Protein AF-A0A1V5LXI4-F1 (afdb_monomer)

Radius of gyration: 34.06 Å; Cα contacts (8 Å, |Δi|>4): 258; chains: 1; bounding box: 94×43×100 Å

pLDDT: mean 78.73, std 16.97, range [26.14, 97.06]

Secondary structure (DSSP, 8-state):
-----HHHHHHHHHHHHHHHHHHHHHHHHHHHHHHHHHHHHHHHHHHHHHHHHHHHT-SS-HHHHHHHHHHHHHHHHHHHT----HHHHHHHHHHHHHHHHHHHHHHHHHHHHHHHHHHHHHHHHHTT--EEEE---SS--S-EEEEESSSSEEEEEEE-TTSEEEEEEEESSGGG-B--HHHHHHHHHHHHHHHHHHHHTT---EEEEE--PPTTPBPEE-PPTT-------------------

Foldseek 3Di:
DDPPDVVVVVVVVVVVVVVVVVVVVVVVVVVVVVVVLVVVLVVLLVQLVVLLVVQCPDDPDVVLNVVSVVLVVVLVVVVVVPPSPSVVSVVSSVVSVVSSVVVVLVVLLVVLQVVLQVVLVVLLVVVVWDWFWAQDDDPDRHIWIWTDLDPFKTKTWGAGSVQEIEIFIETQDQVNQFDDPVSQVSHVVSVVSSVVSCVVVVNPRDHDDYDRDDGGHGHHHGHGPPDDDPDDDDDDDDDDDDDDD

Structure (mmCIF, N/CA/C/O backbone):
data_AF-A0A1V5LXI4-F1
#
_entry.id   AF-A0A1V5LXI4-F1
#
loop_
_atom_site.group_PDB
_atom_site.id
_atom_site.type_symbol
_atom_site.label_atom_id
_atom_site.label_alt_id
_atom_site.label_comp_id
_atom_site.label_asym_id
_atom_site.label_entity_id
_atom_site.label_seq_id
_atom_site.pdbx_PDB_ins_code
_atom_site.Cartn_x
_atom_site.Cartn_y
_atom_site.Cartn_z
_atom_site.occupancy
_atom_site.B_iso_or_equiv
_atom_site.auth_seq_id
_atom_site.auth_comp_id
_atom_site.auth_asym_id
_atom_site.auth_atom_id
_atom_site.pdbx_PDB_model_num
ATOM 1 N N . MET A 1 1 ? 69.664 0.043 -61.393 1.00 39.66 1 MET A N 1
ATOM 2 C CA . MET A 1 1 ? 68.688 -1.066 -61.387 1.00 39.66 1 MET A CA 1
ATOM 3 C C . MET A 1 1 ? 68.028 -1.096 -60.019 1.00 39.66 1 MET A C 1
ATOM 5 O O . MET A 1 1 ? 68.684 -1.455 -59.054 1.00 39.66 1 MET A O 1
ATOM 9 N N . LEU A 1 2 ? 66.786 -0.623 -59.910 1.00 47.06 2 LEU A N 1
ATOM 10 C CA . LEU A 1 2 ? 66.008 -0.700 -58.671 1.00 47.06 2 LEU A CA 1
ATOM 11 C C . LEU A 1 2 ? 65.265 -2.036 -58.674 1.00 47.06 2 LEU A C 1
ATOM 13 O O . LEU A 1 2 ? 64.364 -2.235 -59.488 1.00 47.06 2 LEU A O 1
ATOM 17 N N . ALA A 1 3 ? 65.671 -2.952 -57.798 1.00 44.88 3 ALA A N 1
ATOM 18 C CA . ALA A 1 3 ? 64.939 -4.183 -57.542 1.00 44.88 3 ALA A CA 1
ATOM 19 C C . ALA A 1 3 ? 63.571 -3.822 -56.940 1.00 44.88 3 ALA A C 1
ATOM 21 O O . ALA A 1 3 ? 63.461 -3.479 -55.765 1.00 44.88 3 ALA A O 1
ATOM 22 N N . ARG A 1 4 ? 62.515 -3.847 -57.759 1.00 57.31 4 ARG A N 1
ATOM 23 C CA . ARG A 1 4 ? 61.140 -3.890 -57.254 1.00 57.31 4 ARG A CA 1
ATOM 24 C C . ARG A 1 4 ? 60.935 -5.295 -56.699 1.00 57.31 4 ARG A C 1
ATOM 26 O O . ARG A 1 4 ? 60.813 -6.222 -57.487 1.00 57.31 4 ARG A O 1
ATOM 33 N N . ASN A 1 5 ? 60.947 -5.441 -55.375 1.00 53.03 5 ASN A N 1
ATOM 34 C CA . ASN A 1 5 ? 60.653 -6.706 -54.699 1.00 53.03 5 ASN A CA 1
ATOM 35 C C . ASN A 1 5 ? 59.125 -6.910 -54.630 1.00 53.03 5 ASN A C 1
ATOM 37 O O . ASN A 1 5 ? 58.474 -6.252 -53.813 1.00 53.03 5 ASN A O 1
ATOM 41 N N . PRO A 1 6 ? 58.534 -7.790 -55.462 1.00 61.72 6 PRO A N 1
ATOM 42 C CA . PRO A 1 6 ? 57.092 -8.053 -55.458 1.00 61.72 6 PRO A CA 1
ATOM 43 C C . PRO A 1 6 ? 56.611 -8.677 -54.138 1.00 61.72 6 PRO A C 1
ATOM 45 O O . PRO A 1 6 ? 55.473 -8.443 -53.736 1.00 61.72 6 PRO A O 1
ATOM 48 N N . ASP A 1 7 ? 57.491 -9.377 -53.418 1.00 62.16 7 ASP A N 1
ATOM 49 C CA . ASP A 1 7 ? 57.165 -10.030 -52.145 1.00 62.16 7 ASP A CA 1
ATOM 50 C C . ASP A 1 7 ? 56.844 -9.034 -51.024 1.00 62.16 7 ASP A C 1
ATOM 52 O O . ASP A 1 7 ? 55.918 -9.251 -50.245 1.00 62.16 7 ASP A O 1
ATOM 56 N N . VAL A 1 8 ? 57.537 -7.891 -50.978 1.00 62.53 8 VAL A N 1
ATOM 57 C CA . VAL A 1 8 ? 57.292 -6.843 -49.967 1.00 62.53 8 VAL A CA 1
ATOM 58 C C . VAL A 1 8 ? 55.952 -6.140 -50.226 1.00 62.53 8 VAL A C 1
ATOM 60 O O . VAL A 1 8 ? 55.216 -5.818 -49.293 1.00 62.53 8 VAL A O 1
ATOM 63 N N . ALA A 1 9 ? 55.587 -5.955 -51.500 1.00 64.81 9 ALA A N 1
ATOM 64 C CA . ALA A 1 9 ? 54.284 -5.414 -51.883 1.00 64.81 9 ALA A CA 1
ATOM 65 C C . ALA A 1 9 ? 53.139 -6.404 -51.586 1.00 64.81 9 ALA A C 1
ATOM 67 O O . ALA A 1 9 ? 52.085 -5.993 -51.099 1.00 64.81 9 ALA A O 1
ATOM 68 N N . GLY A 1 10 ? 53.352 -7.707 -51.813 1.00 71.12 10 GLY A N 1
ATOM 69 C CA . GLY A 1 10 ? 52.390 -8.764 -51.478 1.00 71.12 10 GLY A CA 1
ATOM 70 C C . GLY A 1 10 ? 52.134 -8.895 -49.972 1.00 71.12 10 GLY A C 1
ATOM 71 O O . GLY A 1 10 ? 50.982 -9.003 -49.549 1.00 71.12 10 GLY A O 1
ATOM 72 N N . GLN A 1 11 ? 53.186 -8.789 -49.154 1.00 75.69 11 GLN A N 1
ATOM 73 C CA . GLN A 1 11 ? 53.079 -8.768 -47.689 1.00 75.69 11 GLN A CA 1
ATOM 74 C C . GLN A 1 11 ? 52.273 -7.559 -47.187 1.00 75.69 11 GLN A C 1
ATOM 76 O O . GLN A 1 11 ? 51.399 -7.714 -46.333 1.00 75.69 11 GLN A O 1
ATOM 81 N N . GLY A 1 12 ? 52.492 -6.372 -47.765 1.00 77.44 12 GLY A N 1
ATOM 82 C CA . GLY A 1 12 ? 51.726 -5.167 -47.428 1.00 77.44 12 GLY A CA 1
ATOM 83 C C . GLY A 1 12 ? 50.225 -5.295 -47.720 1.00 77.44 12 GLY A C 1
ATOM 84 O O . GLY A 1 12 ? 49.396 -4.894 -46.903 1.00 77.44 12 GLY A O 1
ATOM 85 N N . VAL A 1 13 ? 49.855 -5.911 -48.849 1.00 84.25 13 VAL A N 1
ATOM 86 C CA . VAL A 1 13 ? 48.444 -6.158 -49.206 1.00 84.25 13 VAL A CA 1
ATOM 87 C C . VAL A 1 13 ? 47.792 -7.177 -48.266 1.00 84.25 13 VAL A C 1
ATOM 89 O O . VAL A 1 13 ? 46.632 -6.999 -47.894 1.00 84.25 13 VAL A O 1
ATOM 92 N N . SER A 1 14 ? 48.521 -8.216 -47.846 1.00 82.94 14 SER A N 1
ATOM 93 C CA . SER A 1 14 ? 48.015 -9.203 -46.881 1.00 82.94 14 SER A CA 1
ATOM 94 C C . SER A 1 14 ? 47.715 -8.566 -45.521 1.00 82.94 14 SER A C 1
ATOM 96 O O . SER A 1 14 ? 46.620 -8.737 -44.988 1.00 82.94 14 SER A O 1
ATOM 98 N N . LEU A 1 15 ? 48.636 -7.744 -45.005 1.00 86.19 15 LEU A N 1
ATOM 99 C CA . LEU A 1 15 ? 48.457 -7.025 -43.738 1.00 86.19 15 LEU A CA 1
ATOM 100 C C . LEU A 1 15 ? 47.271 -6.050 -43.780 1.00 86.19 15 LEU A C 1
ATOM 102 O O . LEU A 1 15 ? 46.514 -5.948 -42.813 1.00 86.19 15 LEU A O 1
ATOM 106 N N . LEU A 1 16 ? 47.071 -5.352 -44.904 1.00 86.94 16 LEU A N 1
ATOM 107 C CA . LEU A 1 16 ? 45.912 -4.475 -45.094 1.00 86.94 16 LEU A CA 1
ATOM 108 C C . LEU A 1 16 ? 44.597 -5.261 -45.131 1.00 86.94 16 LEU A C 1
ATOM 110 O O . LEU A 1 16 ? 43.627 -4.838 -44.507 1.00 86.94 16 LEU A O 1
ATOM 114 N N . ARG A 1 17 ? 44.559 -6.418 -45.805 1.00 88.50 17 ARG A N 1
ATOM 115 C CA . ARG A 1 17 ? 43.372 -7.291 -45.822 1.00 88.50 17 ARG A CA 1
ATOM 116 C C . ARG A 1 17 ? 43.020 -7.799 -44.426 1.00 88.50 17 ARG A C 1
ATOM 118 O O . ARG A 1 17 ? 41.856 -7.739 -44.043 1.00 88.50 17 ARG A O 1
ATOM 125 N N . GLU A 1 18 ? 44.008 -8.232 -43.648 1.00 89.88 18 GLU A N 1
ATOM 126 C CA . GLU A 1 18 ? 43.798 -8.655 -42.258 1.00 89.88 18 GLU A CA 1
ATOM 127 C C . GLU A 1 18 ? 43.325 -7.513 -41.356 1.00 89.88 18 GLU A C 1
ATOM 129 O O . GLU A 1 18 ? 42.502 -7.726 -40.465 1.00 89.88 18 GLU A O 1
ATOM 134 N N . ARG A 1 19 ? 43.842 -6.295 -41.557 1.00 90.25 19 ARG A N 1
ATOM 135 C CA . ARG A 1 19 ? 43.408 -5.121 -40.793 1.00 90.25 19 ARG A CA 1
ATOM 136 C C . ARG A 1 19 ? 41.971 -4.728 -41.130 1.00 90.25 19 ARG A C 1
ATOM 138 O O . ARG A 1 19 ? 41.192 -4.508 -40.211 1.00 90.25 19 ARG A O 1
ATOM 145 N N . ILE A 1 20 ? 41.610 -4.710 -42.414 1.00 93.19 20 ILE A N 1
ATOM 146 C CA . ILE A 1 20 ? 40.233 -4.454 -42.863 1.00 93.19 20 ILE A CA 1
ATOM 147 C C . ILE A 1 20 ? 39.286 -5.517 -42.299 1.00 93.19 20 ILE A C 1
ATOM 149 O O . ILE A 1 20 ? 38.208 -5.178 -41.821 1.00 93.19 20 ILE A O 1
ATOM 153 N N . HIS A 1 21 ? 39.687 -6.791 -42.310 1.00 91.94 21 HIS A N 1
ATOM 154 C CA . HIS A 1 21 ? 38.869 -7.866 -41.753 1.00 91.94 21 HIS A CA 1
ATOM 155 C C . HIS A 1 21 ? 38.647 -7.698 -40.243 1.00 91.94 21 HIS A C 1
ATOM 157 O O . HIS A 1 21 ? 37.511 -7.789 -39.785 1.00 91.94 21 HIS A O 1
ATOM 163 N N . ARG A 1 22 ? 39.700 -7.361 -39.486 1.00 91.69 22 ARG A N 1
ATOM 164 C CA . ARG A 1 22 ? 39.598 -7.059 -38.049 1.00 91.69 22 ARG A CA 1
ATOM 165 C C . ARG A 1 22 ? 38.727 -5.838 -37.762 1.00 91.69 22 ARG A C 1
ATOM 167 O O . ARG A 1 22 ? 37.898 -5.884 -36.862 1.00 91.69 22 ARG A O 1
ATOM 174 N N . GLU A 1 23 ? 38.878 -4.751 -38.517 1.00 92.75 23 GLU A N 1
ATOM 175 C CA . GLU A 1 23 ? 38.041 -3.555 -38.349 1.00 92.75 23 GLU A CA 1
ATOM 176 C C . GLU A 1 23 ? 36.570 -3.836 -38.698 1.00 92.75 23 GLU A C 1
ATOM 178 O O . GLU A 1 23 ? 35.680 -3.368 -37.991 1.00 92.75 23 GLU A O 1
ATOM 183 N N . ALA A 1 24 ? 36.303 -4.648 -39.726 1.00 91.94 24 ALA A N 1
ATOM 184 C CA . ALA A 1 24 ? 34.952 -5.076 -40.080 1.00 91.94 24 ALA A CA 1
ATOM 185 C C . ALA A 1 24 ? 34.315 -5.959 -38.994 1.00 91.94 24 ALA A C 1
ATOM 187 O O . ALA A 1 24 ? 33.149 -5.752 -38.661 1.00 91.94 24 ALA A O 1
ATOM 188 N N . GLN A 1 25 ? 35.076 -6.891 -38.408 1.00 93.38 25 GLN A N 1
ATOM 189 C CA . GLN A 1 25 ? 34.632 -7.698 -37.263 1.00 93.38 25 GLN A CA 1
ATOM 190 C C . GLN A 1 25 ? 34.312 -6.815 -36.053 1.00 93.38 25 GLN A C 1
ATOM 192 O O . GLN A 1 25 ? 33.196 -6.853 -35.554 1.00 93.38 25 GLN A O 1
ATOM 197 N N . LEU A 1 26 ? 35.220 -5.912 -35.667 1.00 92.50 26 LEU A N 1
ATOM 198 C CA . LEU A 1 26 ? 34.986 -4.978 -34.560 1.00 92.50 26 LEU A CA 1
ATOM 199 C C . LEU A 1 26 ? 33.755 -4.085 -34.785 1.00 92.50 26 LEU A C 1
ATOM 201 O O . LEU A 1 26 ? 33.066 -3.725 -33.832 1.00 92.50 26 LEU A O 1
ATOM 205 N N . GLN A 1 27 ? 33.470 -3.691 -36.029 1.00 91.00 27 GLN A N 1
ATOM 206 C CA . GLN A 1 27 ? 32.250 -2.949 -36.351 1.00 91.00 27 GLN A CA 1
ATOM 207 C C . GLN A 1 27 ? 30.991 -3.816 -36.266 1.00 91.00 27 GLN A C 1
ATOM 209 O O . GLN A 1 27 ? 29.959 -3.312 -35.821 1.00 91.00 27 GLN A O 1
ATOM 214 N N . ALA A 1 28 ? 31.058 -5.081 -36.689 1.00 92.19 28 ALA A N 1
ATOM 215 C CA . ALA A 1 28 ? 29.955 -6.028 -36.562 1.00 92.19 28 ALA A CA 1
ATOM 216 C C . ALA A 1 28 ? 29.628 -6.286 -35.084 1.00 92.19 28 ALA A C 1
ATOM 218 O O . ALA A 1 28 ? 28.483 -6.083 -34.688 1.00 92.19 28 ALA A O 1
ATOM 219 N N . ASP A 1 29 ? 30.642 -6.570 -34.263 1.00 93.75 29 ASP A N 1
ATOM 220 C CA . ASP A 1 29 ? 30.495 -6.798 -32.821 1.00 93.75 29 ASP A CA 1
ATOM 221 C C . ASP A 1 29 ? 29.898 -5.569 -32.120 1.00 93.75 29 ASP A C 1
ATOM 223 O O . ASP A 1 29 ? 28.970 -5.677 -31.323 1.00 93.75 29 ASP A O 1
ATOM 227 N N . ARG A 1 30 ? 30.365 -4.359 -32.467 1.00 89.88 30 ARG A N 1
ATOM 228 C CA . ARG A 1 30 ? 29.803 -3.106 -31.929 1.00 89.88 30 ARG A CA 1
ATOM 229 C C . ARG A 1 30 ? 28.346 -2.887 -32.330 1.00 89.88 30 ARG A C 1
ATOM 231 O O . ARG A 1 30 ? 27.588 -2.325 -31.546 1.00 89.88 30 ARG A O 1
ATOM 238 N N . ARG A 1 31 ? 27.952 -3.262 -33.551 1.00 88.12 31 ARG A N 1
ATOM 239 C CA . ARG A 1 31 ? 26.552 -3.160 -33.999 1.00 88.12 31 ARG A CA 1
ATOM 240 C C . ARG A 1 31 ? 25.671 -4.174 -33.285 1.00 88.12 31 ARG A C 1
ATOM 242 O O . ARG A 1 31 ? 24.572 -3.813 -32.884 1.00 88.12 31 ARG A O 1
ATOM 249 N N . GLU A 1 32 ? 26.155 -5.401 -33.117 1.00 92.44 32 GLU A N 1
ATOM 250 C CA . GLU A 1 32 ? 25.445 -6.438 -32.373 1.00 92.44 32 GLU A CA 1
ATOM 251 C C . GLU A 1 32 ? 25.255 -6.032 -30.908 1.00 92.44 32 GLU A C 1
ATOM 253 O O . GLU A 1 32 ? 24.144 -6.125 -30.393 1.00 92.44 32 GLU A O 1
ATOM 258 N N . GLN A 1 33 ? 26.299 -5.503 -30.261 1.00 88.50 33 GLN A N 1
ATOM 259 C CA . GLN A 1 33 ? 26.201 -5.022 -28.885 1.00 88.50 33 GLN A CA 1
ATOM 260 C C . GLN A 1 33 ? 25.192 -3.875 -28.756 1.00 88.50 33 GLN A C 1
ATOM 262 O O . GLN A 1 33 ? 24.290 -3.955 -27.933 1.00 88.50 33 GLN A O 1
ATOM 267 N N . ARG A 1 34 ? 25.253 -2.866 -29.638 1.00 86.06 34 ARG A N 1
ATOM 268 C CA . ARG A 1 34 ? 24.268 -1.768 -29.647 1.00 86.06 34 ARG A CA 1
ATOM 269 C C . ARG A 1 34 ? 22.836 -2.250 -29.866 1.00 86.06 34 ARG A C 1
ATOM 271 O O . ARG A 1 34 ? 21.914 -1.672 -29.308 1.00 86.06 34 ARG A O 1
ATOM 278 N N . ALA A 1 35 ? 22.637 -3.277 -30.694 1.00 86.81 35 ALA A N 1
ATOM 279 C CA . ALA A 1 35 ? 21.312 -3.849 -30.908 1.00 86.81 35 ALA A CA 1
ATOM 280 C C . ALA A 1 35 ? 20.776 -4.521 -29.633 1.00 86.81 35 ALA A C 1
ATOM 282 O O . ALA A 1 35 ? 19.608 -4.328 -29.304 1.00 86.81 35 ALA A O 1
ATOM 283 N N . LYS A 1 36 ? 21.633 -5.245 -28.897 1.00 88.31 36 LYS A N 1
ATOM 284 C CA . LYS A 1 36 ? 21.286 -5.839 -27.595 1.00 88.31 36 LYS A CA 1
ATOM 285 C C . LYS A 1 36 ? 20.966 -4.767 -26.555 1.00 88.31 36 LYS A C 1
ATOM 287 O O . LYS A 1 36 ? 19.921 -4.847 -25.919 1.00 88.31 36 LYS A O 1
ATOM 292 N N . ASP A 1 37 ? 21.810 -3.743 -26.443 1.00 86.50 37 ASP A N 1
ATOM 293 C CA . ASP A 1 37 ? 21.617 -2.644 -25.489 1.00 86.50 37 ASP A CA 1
ATOM 294 C C . ASP A 1 37 ? 20.313 -1.875 -25.787 1.00 86.50 37 ASP A C 1
ATOM 296 O O . ASP A 1 37 ? 19.552 -1.550 -24.877 1.00 86.50 37 ASP A O 1
ATOM 300 N N . ALA A 1 38 ? 19.995 -1.645 -27.067 1.00 85.62 38 ALA A N 1
ATOM 301 C CA . ALA A 1 38 ? 18.749 -0.998 -27.479 1.00 85.62 38 ALA A CA 1
ATOM 302 C C . ALA A 1 38 ? 17.503 -1.853 -27.186 1.00 85.62 38 ALA A C 1
ATOM 304 O O . ALA A 1 38 ? 16.462 -1.322 -26.792 1.00 85.62 38 ALA A O 1
ATOM 305 N N . GLU A 1 39 ? 17.585 -3.174 -27.377 1.00 88.75 39 GLU A N 1
ATOM 306 C CA . GLU A 1 39 ? 16.497 -4.090 -27.027 1.00 88.75 39 GLU A CA 1
ATOM 307 C C . GLU A 1 39 ? 16.262 -4.125 -25.513 1.00 88.75 39 GLU A C 1
ATOM 309 O O . GLU A 1 39 ? 15.114 -4.013 -25.071 1.00 88.75 39 GLU A O 1
ATOM 314 N N . GLU A 1 40 ? 17.337 -4.201 -24.724 1.00 89.06 40 GLU A N 1
ATOM 315 C CA . GLU A 1 40 ? 17.269 -4.153 -23.265 1.00 89.06 40 GLU A CA 1
ATOM 316 C C . GLU A 1 40 ? 16.659 -2.832 -22.782 1.00 89.06 40 GLU A C 1
ATOM 318 O O . GLU A 1 40 ? 15.704 -2.838 -22.00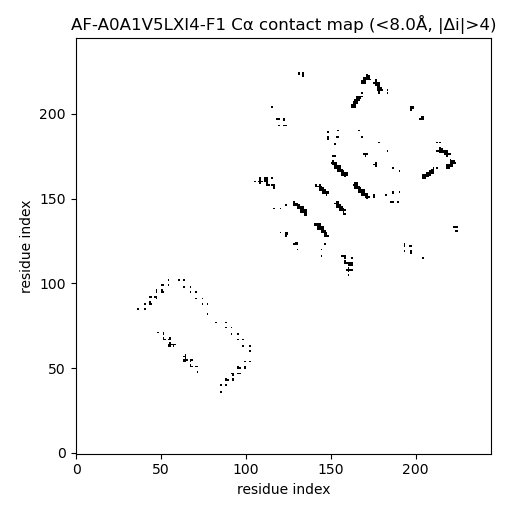1 1.00 89.06 40 GLU A O 1
ATOM 323 N N . MET A 1 41 ? 17.141 -1.702 -23.306 1.00 88.38 41 MET A N 1
ATOM 324 C CA . MET A 1 41 ? 16.611 -0.381 -22.979 1.00 88.38 41 MET A CA 1
ATOM 325 C C . MET A 1 41 ? 15.114 -0.288 -23.288 1.00 88.38 41 MET A C 1
ATOM 327 O O . MET A 1 41 ? 14.345 0.217 -22.473 1.00 88.38 41 MET A O 1
ATOM 331 N N . ARG A 1 42 ? 14.665 -0.822 -24.431 1.00 89.25 42 ARG A N 1
ATOM 332 C CA . ARG A 1 42 ? 13.244 -0.813 -24.802 1.00 89.25 42 ARG A CA 1
ATOM 333 C C . ARG A 1 42 ? 12.378 -1.588 -23.808 1.00 89.25 42 ARG A C 1
ATOM 335 O O . ARG A 1 42 ? 11.297 -1.116 -23.457 1.00 89.25 42 ARG A O 1
ATOM 342 N N . LEU A 1 43 ? 12.823 -2.771 -23.384 1.00 91.44 43 LEU A N 1
ATOM 343 C CA . LEU A 1 43 ? 12.096 -3.596 -22.414 1.00 91.44 43 LEU A CA 1
ATOM 344 C C . LEU A 1 43 ? 12.025 -2.908 -21.048 1.00 91.44 43 LEU A C 1
ATOM 346 O O . LEU A 1 43 ? 10.944 -2.801 -20.469 1.00 91.44 43 LEU A O 1
ATOM 350 N N . LEU A 1 44 ? 13.159 -2.389 -20.582 1.00 92.06 44 LEU A N 1
ATOM 351 C CA . LEU A 1 44 ? 13.284 -1.706 -19.301 1.00 92.06 44 LEU A CA 1
ATOM 352 C C . LEU A 1 44 ? 12.409 -0.449 -19.230 1.00 92.06 44 LEU A C 1
ATOM 354 O O . LEU A 1 44 ? 11.662 -0.260 -18.272 1.00 92.06 44 LEU A O 1
ATOM 358 N N . VAL A 1 45 ? 12.451 0.387 -20.271 1.00 92.62 45 VAL A N 1
ATOM 359 C CA . VAL A 1 45 ? 11.614 1.591 -20.376 1.00 92.62 45 VAL A CA 1
ATOM 360 C C . VAL A 1 45 ? 10.135 1.220 -20.434 1.00 92.62 45 VAL A C 1
ATOM 362 O O . VAL A 1 45 ? 9.327 1.863 -19.770 1.00 92.62 45 VAL A O 1
ATOM 365 N N . GLY A 1 46 ? 9.771 0.180 -21.193 1.00 92.81 46 GLY A N 1
ATOM 366 C CA . GLY A 1 46 ? 8.389 -0.290 -21.289 1.00 92.81 46 GLY A CA 1
ATOM 367 C C . GLY A 1 46 ? 7.808 -0.709 -19.936 1.00 92.81 46 GLY A C 1
ATOM 368 O O . GLY A 1 46 ? 6.719 -0.264 -19.575 1.00 92.81 46 GLY A O 1
ATOM 369 N N . ASP A 1 47 ? 8.549 -1.513 -19.171 1.00 94.62 47 ASP A N 1
ATOM 370 C CA . ASP A 1 47 ? 8.147 -1.948 -17.826 1.00 94.62 47 ASP A CA 1
ATOM 371 C C . ASP A 1 47 ? 8.096 -0.778 -16.828 1.00 94.62 47 ASP A C 1
ATOM 373 O O . ASP A 1 47 ? 7.115 -0.607 -16.100 1.00 94.62 47 ASP A O 1
ATOM 377 N N . THR A 1 48 ? 9.111 0.092 -16.852 1.00 94.94 48 THR A N 1
ATOM 378 C CA . THR A 1 48 ? 9.180 1.289 -15.997 1.00 94.94 48 THR A CA 1
ATOM 379 C C . THR A 1 48 ? 7.993 2.218 -16.251 1.00 94.94 48 THR A C 1
ATOM 381 O O . THR A 1 48 ? 7.314 2.634 -15.312 1.00 94.94 48 THR A O 1
ATOM 384 N N . LEU A 1 49 ? 7.686 2.505 -17.521 1.00 95.31 49 LEU A N 1
ATOM 385 C CA . LEU A 1 49 ? 6.536 3.326 -17.900 1.00 95.31 49 LEU A CA 1
ATOM 386 C C . LEU A 1 49 ? 5.222 2.707 -17.429 1.00 95.31 49 LEU A C 1
ATOM 388 O O . LEU A 1 49 ? 4.388 3.428 -16.888 1.00 95.31 49 LEU A O 1
ATOM 392 N N . ALA A 1 50 ? 5.040 1.395 -17.597 1.00 95.31 50 ALA A N 1
ATOM 393 C CA . ALA A 1 50 ? 3.821 0.714 -17.170 1.00 95.31 50 ALA A CA 1
ATOM 394 C C . ALA A 1 50 ? 3.594 0.847 -15.653 1.00 95.31 50 ALA A C 1
ATOM 396 O O . ALA A 1 50 ? 2.499 1.218 -15.223 1.00 95.31 50 ALA A O 1
ATOM 397 N N . LYS A 1 51 ? 4.637 0.618 -14.842 1.00 95.75 51 LYS A N 1
ATOM 398 C CA . LYS A 1 51 ? 4.582 0.770 -13.376 1.00 95.75 51 LYS A CA 1
ATOM 399 C C . LYS A 1 51 ? 4.250 2.200 -12.963 1.00 95.75 51 LYS A C 1
ATOM 401 O O . LYS A 1 51 ? 3.354 2.417 -12.149 1.00 95.75 51 LYS A O 1
ATOM 406 N N . LEU A 1 52 ? 4.933 3.183 -13.545 1.00 95.56 52 LEU A N 1
ATOM 407 C CA . LEU A 1 52 ? 4.714 4.587 -13.205 1.00 95.56 52 LEU A CA 1
ATOM 408 C C . LEU A 1 52 ? 3.342 5.096 -13.655 1.00 95.56 52 LEU A C 1
ATOM 410 O O . LEU A 1 52 ? 2.702 5.846 -12.924 1.00 95.56 52 LEU A O 1
ATOM 414 N N . GLN A 1 53 ? 2.852 4.665 -14.820 1.00 94.06 53 GLN A N 1
ATOM 415 C CA . GLN A 1 53 ? 1.501 4.995 -15.277 1.00 94.06 53 GLN A CA 1
ATOM 416 C C . GLN A 1 53 ? 0.433 4.411 -14.352 1.00 94.06 53 GLN A C 1
ATOM 418 O O . GLN A 1 53 ? -0.523 5.110 -14.020 1.00 94.06 53 GLN A O 1
ATOM 423 N N . ALA A 1 54 ? 0.607 3.171 -13.884 1.00 92.56 54 ALA A N 1
ATOM 424 C CA . ALA A 1 54 ? -0.297 2.582 -12.901 1.00 92.56 54 ALA A CA 1
ATOM 425 C C . ALA A 1 54 ? -0.357 3.434 -11.619 1.00 92.56 54 ALA A C 1
ATOM 427 O O . ALA A 1 54 ? -1.446 3.776 -11.154 1.00 92.56 54 ALA A O 1
ATOM 428 N N . LEU A 1 55 ? 0.798 3.865 -11.102 1.00 93.19 55 LEU A N 1
ATOM 429 C CA . LEU A 1 55 ? 0.880 4.737 -9.926 1.00 93.19 55 LEU A CA 1
ATOM 430 C C . LEU A 1 55 ? 0.278 6.128 -10.157 1.00 93.19 55 LEU A C 1
ATOM 432 O O . LEU A 1 55 ? -0.406 6.650 -9.279 1.00 93.19 55 LEU A O 1
ATOM 436 N N . ALA A 1 56 ? 0.472 6.714 -11.339 1.00 89.69 56 ALA A N 1
ATOM 437 C CA . ALA A 1 56 ? -0.047 8.040 -11.673 1.00 89.69 56 ALA A CA 1
ATOM 438 C C . ALA A 1 56 ? -1.589 8.099 -11.695 1.00 89.69 56 ALA A C 1
ATOM 440 O O . ALA A 1 56 ? -2.176 9.166 -11.521 1.00 89.69 56 ALA A O 1
ATOM 441 N N . THR A 1 57 ? -2.261 6.957 -11.877 1.00 88.62 57 THR A N 1
ATOM 442 C CA . THR A 1 57 ? -3.732 6.866 -11.830 1.00 88.62 57 THR A CA 1
ATOM 443 C C . THR A 1 57 ? -4.303 6.659 -10.426 1.00 88.62 57 THR A C 1
ATOM 445 O O . THR A 1 57 ? -5.522 6.687 -10.256 1.00 88.62 57 THR A O 1
ATOM 448 N N . GLN A 1 58 ? -3.455 6.468 -9.411 1.00 85.81 58 GLN A N 1
ATOM 449 C CA . GLN A 1 58 ? -3.900 6.166 -8.055 1.00 85.81 58 GLN A CA 1
ATOM 450 C C . GLN A 1 58 ? -4.540 7.390 -7.373 1.00 85.81 58 GLN A C 1
ATOM 452 O O . GLN A 1 58 ? -3.971 8.482 -7.354 1.00 85.81 58 GLN A O 1
ATOM 457 N N . THR A 1 59 ? -5.715 7.198 -6.767 1.00 85.50 59 THR A N 1
ATOM 458 C CA . THR A 1 59 ? -6.457 8.237 -6.026 1.00 85.50 59 THR A CA 1
ATOM 459 C C . THR A 1 59 ? -6.391 8.063 -4.513 1.00 85.50 59 THR A C 1
ATOM 461 O O . THR A 1 59 ? -6.616 9.023 -3.786 1.00 85.50 59 THR A O 1
ATOM 464 N N . VAL A 1 60 ? -6.113 6.847 -4.034 1.00 82.56 60 VAL A N 1
ATOM 465 C CA . VAL A 1 60 ? -6.138 6.509 -2.599 1.00 82.56 60 VAL A CA 1
ATOM 466 C C . VAL A 1 60 ? -4.866 6.970 -1.880 1.00 82.56 60 VAL A C 1
ATOM 468 O O . VAL A 1 60 ? -4.916 7.387 -0.728 1.00 82.56 60 VAL A O 1
ATOM 471 N N . LEU A 1 61 ? -3.728 6.929 -2.576 1.00 85.94 61 LEU A N 1
ATOM 472 C CA . LEU A 1 61 ? -2.404 7.251 -2.045 1.00 85.94 61 LEU A CA 1
ATOM 473 C C . LEU A 1 61 ? -1.750 8.364 -2.892 1.00 85.94 61 LEU A C 1
ATOM 475 O O . LEU A 1 61 ? -0.951 8.064 -3.785 1.00 85.94 61 LEU A O 1
ATOM 479 N N . PRO A 1 62 ? -2.105 9.645 -2.667 1.00 87.12 62 PRO A N 1
ATOM 480 C CA . PRO A 1 62 ? -1.721 10.754 -3.548 1.00 87.12 62 PRO A CA 1
ATOM 481 C C . PRO A 1 62 ? -0.210 11.024 -3.586 1.00 87.12 62 PRO A C 1
ATOM 483 O O . PRO A 1 62 ? 0.302 11.464 -4.616 1.00 87.12 62 PRO A O 1
ATOM 486 N N . ASP A 1 63 ? 0.522 10.706 -2.518 1.00 90.25 63 ASP A N 1
ATOM 487 C CA . ASP A 1 63 ? 1.974 10.913 -2.464 1.00 90.25 63 ASP A CA 1
ATOM 488 C C . ASP A 1 63 ? 2.721 10.026 -3.469 1.00 90.25 63 ASP A C 1
ATOM 490 O O . ASP A 1 63 ? 3.638 10.486 -4.149 1.00 90.25 63 ASP A O 1
ATOM 494 N N . TYR A 1 64 ? 2.290 8.770 -3.623 1.00 91.56 64 TYR A N 1
ATOM 495 C CA . TYR A 1 64 ? 2.862 7.841 -4.603 1.00 91.56 64 TYR A CA 1
ATOM 496 C C . TYR A 1 64 ? 2.574 8.287 -6.034 1.00 91.56 64 TYR A C 1
ATOM 498 O O . TYR A 1 64 ? 3.424 8.140 -6.912 1.00 91.56 64 TYR A O 1
ATOM 506 N N . ARG A 1 65 ? 1.400 8.882 -6.265 1.00 93.31 65 ARG A N 1
ATOM 507 C CA . ARG A 1 65 ? 1.063 9.494 -7.549 1.00 93.31 65 ARG A CA 1
ATOM 508 C C . ARG A 1 65 ? 1.998 10.663 -7.869 1.00 93.31 65 ARG A C 1
ATOM 510 O O . ARG A 1 65 ? 2.549 10.697 -8.964 1.00 93.31 65 ARG A O 1
ATOM 517 N N . ALA A 1 66 ? 2.210 11.586 -6.930 1.00 93.12 66 ALA A N 1
ATOM 518 C CA . ALA A 1 66 ? 3.085 12.742 -7.144 1.00 93.12 66 ALA A CA 1
ATOM 519 C C . ALA A 1 66 ? 4.540 12.323 -7.425 1.00 93.12 66 ALA A C 1
ATOM 521 O O . ALA A 1 66 ? 5.181 12.854 -8.334 1.00 93.12 66 ALA A O 1
ATOM 522 N N . GLN A 1 67 ? 5.044 11.327 -6.689 1.00 94.00 67 GLN A N 1
ATOM 523 C CA . GLN A 1 67 ? 6.375 10.755 -6.915 1.00 94.00 67 GLN A CA 1
ATOM 524 C C . GLN A 1 67 ? 6.477 10.081 -8.292 1.00 94.00 67 GLN A C 1
ATOM 526 O O . GLN A 1 67 ? 7.451 10.296 -9.013 1.00 94.00 67 GLN A O 1
ATOM 531 N N . ALA A 1 68 ? 5.451 9.330 -8.704 1.00 94.88 68 ALA A N 1
ATOM 532 C CA . ALA A 1 68 ? 5.421 8.697 -10.019 1.00 94.88 68 ALA A CA 1
ATOM 533 C C . ALA A 1 68 ? 5.364 9.719 -11.166 1.00 94.88 68 ALA A C 1
ATOM 535 O O . ALA A 1 68 ? 6.062 9.551 -12.164 1.00 94.88 68 ALA A O 1
ATOM 536 N N . GLU A 1 69 ? 4.585 10.796 -11.028 1.00 94.62 69 GLU A N 1
ATOM 537 C CA . GLU A 1 69 ? 4.525 11.889 -12.010 1.00 94.62 69 GLU A CA 1
ATOM 538 C C . GLU A 1 69 ? 5.889 12.594 -12.158 1.00 94.62 69 GLU A C 1
ATOM 540 O O . GLU A 1 69 ? 6.328 12.869 -13.279 1.00 94.62 69 GLU A O 1
ATOM 545 N N . ALA A 1 70 ? 6.602 12.821 -11.050 1.00 95.12 70 ALA A N 1
ATOM 546 C CA . ALA A 1 70 ? 7.953 13.381 -11.074 1.00 95.12 70 ALA A CA 1
ATOM 547 C C . ALA A 1 70 ? 8.959 12.445 -11.769 1.00 95.12 70 ALA A C 1
ATOM 549 O O . ALA A 1 70 ? 9.736 12.889 -12.621 1.00 95.12 70 ALA A O 1
ATOM 550 N N . LEU A 1 71 ? 8.915 11.144 -11.460 1.00 94.94 71 LEU A N 1
ATOM 551 C CA . LEU A 1 71 ? 9.811 10.153 -12.057 1.00 94.94 71 LEU A CA 1
ATOM 552 C C . LEU A 1 71 ? 9.503 9.922 -13.549 1.00 94.94 71 LEU A C 1
ATOM 554 O O . LEU A 1 71 ? 10.427 9.767 -14.345 1.00 94.94 71 LEU A O 1
ATOM 558 N N . LEU A 1 72 ? 8.233 10.011 -13.968 1.00 95.06 72 LEU A N 1
ATOM 559 C CA . LEU A 1 72 ? 7.840 10.018 -15.385 1.00 95.06 72 LEU A CA 1
ATOM 560 C C . LEU A 1 72 ? 8.465 11.189 -16.146 1.00 95.06 72 LEU A C 1
ATOM 562 O O . LEU A 1 72 ? 8.984 11.000 -17.248 1.00 95.06 72 LEU A O 1
ATOM 566 N N . ALA A 1 73 ? 8.439 12.392 -15.567 1.00 93.19 73 ALA A N 1
ATOM 567 C CA . ALA A 1 73 ? 9.057 13.565 -16.178 1.00 93.19 73 ALA A CA 1
ATOM 568 C C . ALA A 1 73 ? 10.586 13.414 -16.282 1.00 93.19 73 ALA A C 1
ATOM 570 O O . ALA A 1 73 ? 11.176 13.756 -17.310 1.00 93.19 73 ALA A O 1
ATOM 571 N N . ALA A 1 74 ? 11.226 12.854 -15.249 1.00 91.62 74 ALA A N 1
ATOM 572 C CA . ALA A 1 74 ? 12.660 12.573 -15.249 1.00 91.62 74 ALA A CA 1
ATOM 573 C C . ALA A 1 74 ? 13.052 11.527 -16.308 1.00 91.62 74 ALA A C 1
ATOM 575 O O . ALA A 1 74 ? 14.028 11.736 -17.033 1.00 91.62 74 ALA A O 1
ATOM 576 N N . LEU A 1 75 ? 12.268 10.451 -16.444 1.00 91.31 75 LEU A N 1
ATOM 577 C CA . LEU A 1 75 ? 12.465 9.414 -17.458 1.00 91.31 75 LEU A CA 1
ATOM 578 C C . LEU A 1 75 ? 12.293 9.977 -18.874 1.00 91.31 75 LEU A C 1
ATOM 580 O O . LEU A 1 75 ? 13.135 9.740 -19.736 1.00 91.31 75 LEU A O 1
ATOM 584 N N . ALA A 1 76 ? 11.248 10.775 -19.115 1.00 90.88 76 ALA A N 1
ATOM 585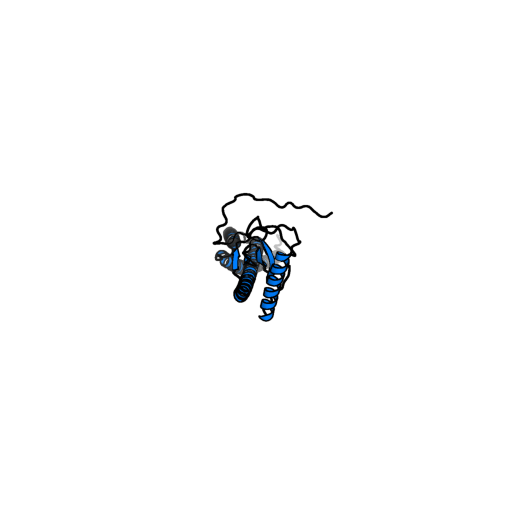 C CA . ALA A 1 76 ? 11.025 11.414 -20.412 1.00 90.88 76 ALA A CA 1
ATOM 586 C C . ALA A 1 76 ? 12.196 12.327 -20.812 1.00 90.88 76 ALA A C 1
ATOM 588 O O . ALA A 1 76 ? 12.625 12.314 -21.965 1.00 90.88 76 ALA A O 1
ATOM 589 N N . ASN A 1 77 ? 12.745 13.081 -19.855 1.00 89.38 77 ASN A N 1
ATOM 590 C CA . ASN A 1 77 ? 13.921 13.915 -20.085 1.00 89.38 77 ASN A CA 1
ATOM 591 C C . ASN A 1 77 ? 15.165 13.071 -20.412 1.00 89.38 77 ASN A C 1
ATOM 593 O O . ASN A 1 77 ? 15.859 13.362 -21.381 1.00 89.38 77 ASN A O 1
ATOM 597 N N . ALA A 1 78 ? 15.413 11.994 -19.657 1.00 86.62 78 ALA A N 1
ATOM 598 C CA . ALA A 1 78 ? 16.541 11.096 -19.909 1.00 86.62 78 ALA A CA 1
ATOM 599 C C . ALA A 1 78 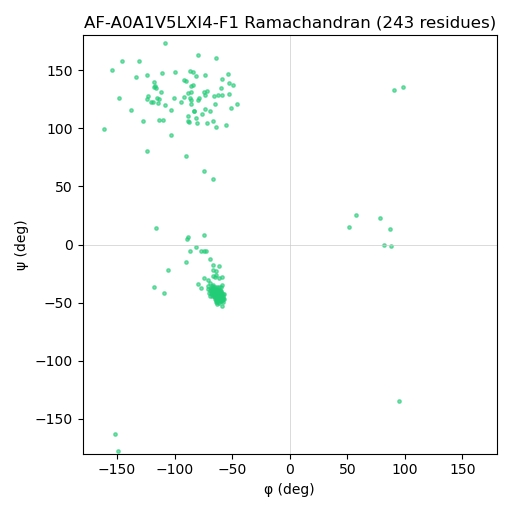? 16.483 10.459 -21.310 1.00 86.62 78 ALA A C 1
ATOM 601 O O . ALA A 1 78 ? 17.500 10.384 -21.996 1.00 86.62 78 ALA A O 1
ATOM 602 N N . LEU A 1 79 ? 15.289 10.074 -21.771 1.00 86.19 79 LEU A N 1
ATOM 603 C CA . LEU A 1 79 ? 15.089 9.522 -23.115 1.00 86.19 79 LEU A CA 1
ATOM 604 C C . LEU A 1 79 ? 15.235 10.577 -24.223 1.00 86.19 79 LEU A C 1
ATOM 606 O O . LEU A 1 79 ? 15.658 10.253 -25.331 1.00 86.19 79 LEU A O 1
ATOM 610 N N . ALA A 1 80 ? 14.898 11.840 -23.945 1.00 85.19 80 ALA A N 1
ATOM 611 C CA . ALA A 1 80 ? 15.003 12.931 -24.912 1.00 85.19 80 ALA A CA 1
ATOM 612 C C . ALA A 1 80 ? 16.451 13.386 -25.156 1.00 85.19 80 ALA A C 1
ATOM 614 O O . ALA A 1 80 ? 16.763 13.864 -26.247 1.00 85.19 80 ALA A O 1
ATOM 615 N N . THR A 1 81 ? 17.340 13.238 -24.168 1.00 80.12 81 THR A N 1
ATOM 616 C CA . THR A 1 81 ? 18.737 13.683 -24.276 1.00 80.12 81 THR A CA 1
ATOM 617 C C . THR A 1 81 ? 19.621 12.790 -25.154 1.00 80.12 81 THR A C 1
ATOM 619 O O . THR A 1 81 ? 20.753 13.176 -25.422 1.00 80.12 81 THR A O 1
ATOM 622 N N . ALA A 1 82 ? 19.113 11.650 -25.649 1.00 59.09 82 ALA A N 1
ATOM 623 C CA . ALA A 1 82 ? 19.792 10.719 -26.571 1.00 59.09 82 ALA A CA 1
ATOM 624 C C . ALA A 1 82 ? 21.201 10.256 -26.135 1.00 59.09 82 ALA A C 1
ATOM 626 O O . ALA A 1 82 ? 21.958 9.706 -26.936 1.00 59.09 82 ALA A O 1
ATOM 627 N N . GLU A 1 83 ? 21.555 10.463 -24.869 1.00 61.41 83 GLU A N 1
ATOM 628 C CA . GLU A 1 83 ? 22.661 9.772 -24.228 1.00 61.41 83 GLU 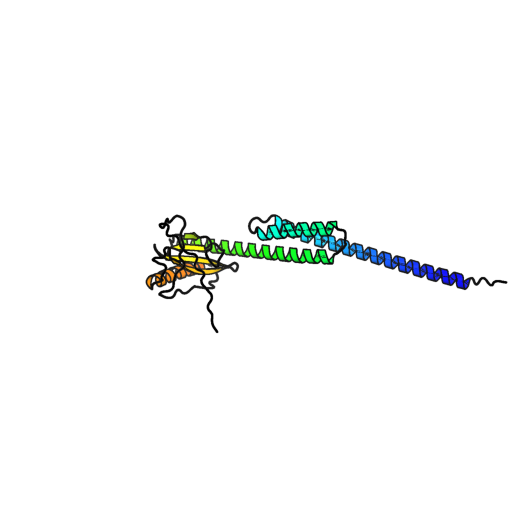A CA 1
ATOM 629 C C . GLU A 1 83 ? 22.152 8.363 -23.920 1.00 61.41 83 GLU A C 1
ATOM 631 O O . GLU A 1 83 ? 21.232 8.205 -23.117 1.00 61.41 83 GLU A O 1
ATOM 636 N N . ASP A 1 84 ? 22.708 7.355 -24.600 1.00 60.03 84 ASP A N 1
ATOM 637 C CA . ASP A 1 84 ? 22.460 5.926 -24.360 1.00 60.03 84 ASP A CA 1
ATOM 638 C C . ASP A 1 84 ? 23.010 5.506 -22.975 1.00 60.03 84 ASP A C 1
ATOM 640 O O . ASP A 1 84 ? 23.862 4.626 -22.855 1.00 60.03 84 ASP A O 1
ATOM 644 N N . ASP A 1 85 ? 22.565 6.167 -21.907 1.00 76.69 85 ASP A N 1
ATOM 645 C CA . ASP A 1 85 ? 22.961 5.883 -20.534 1.00 76.69 85 ASP A CA 1
ATOM 646 C C . ASP A 1 85 ? 21.997 4.860 -19.930 1.00 76.69 85 ASP A C 1
ATOM 648 O O . ASP A 1 85 ? 21.069 5.155 -19.169 1.00 76.69 85 ASP A O 1
ATOM 652 N N . LEU A 1 86 ? 22.212 3.616 -20.345 1.00 82.19 86 LEU A N 1
ATOM 653 C CA . LEU A 1 86 ? 21.461 2.460 -19.881 1.00 82.19 86 LEU A CA 1
ATOM 654 C C . LEU A 1 86 ? 21.574 2.281 -18.354 1.00 82.19 86 LEU A C 1
ATOM 656 O O . LEU A 1 86 ? 20.629 1.799 -17.732 1.00 82.19 86 LEU A O 1
ATOM 660 N N . GLU A 1 87 ? 22.671 2.722 -17.728 1.00 85.44 87 GLU A N 1
ATOM 661 C CA . GLU A 1 87 ? 22.826 2.695 -16.267 1.00 85.44 87 GLU A CA 1
ATOM 662 C C . GLU A 1 87 ? 21.888 3.689 -15.581 1.00 85.44 87 GLU A C 1
ATOM 664 O O . GLU A 1 87 ? 21.202 3.329 -14.621 1.00 85.44 87 GLU A O 1
ATOM 669 N N . ARG A 1 88 ? 21.780 4.914 -16.104 1.00 87.56 88 ARG A N 1
ATOM 670 C CA . ARG A 1 88 ? 20.832 5.907 -15.586 1.00 87.56 88 ARG A CA 1
ATOM 671 C C . ARG A 1 88 ? 19.384 5.434 -15.695 1.00 87.56 88 ARG A C 1
ATOM 673 O O . ARG A 1 88 ? 18.618 5.605 -14.746 1.00 87.56 88 ARG A O 1
ATOM 680 N N . VAL A 1 89 ? 19.005 4.825 -16.820 1.00 88.38 89 VAL A N 1
ATOM 681 C CA . VAL A 1 89 ? 17.650 4.273 -17.001 1.00 88.38 89 VAL A CA 1
ATOM 682 C C . VAL A 1 89 ? 17.403 3.094 -16.055 1.00 88.38 89 VAL A C 1
ATOM 684 O O . VAL A 1 89 ? 16.319 3.008 -15.482 1.00 88.38 89 VAL A O 1
ATOM 687 N N . ARG A 1 90 ? 18.399 2.226 -15.820 1.00 90.75 90 ARG A N 1
ATOM 688 C CA . ARG A 1 90 ? 18.312 1.154 -14.809 1.00 90.75 90 ARG A CA 1
ATOM 689 C C . ARG A 1 90 ? 18.076 1.706 -13.406 1.00 90.75 90 ARG A C 1
ATOM 691 O O . ARG A 1 90 ? 17.167 1.233 -12.736 1.00 90.75 90 ARG A O 1
ATOM 698 N N . GLY A 1 91 ? 18.793 2.756 -13.003 1.00 92.06 91 GLY A N 1
ATOM 699 C CA . GLY A 1 91 ? 18.565 3.403 -11.707 1.00 92.06 91 GLY A CA 1
ATOM 700 C C . GLY A 1 91 ? 17.130 3.922 -11.539 1.00 92.06 91 GLY A C 1
ATOM 701 O O . GLY A 1 91 ? 16.509 3.704 -10.503 1.00 92.06 91 GLY A O 1
ATOM 702 N N . MET A 1 92 ? 16.566 4.540 -12.583 1.00 92.94 92 MET A N 1
ATOM 703 C CA . MET A 1 92 ? 15.164 4.988 -12.575 1.00 92.94 92 MET A CA 1
ATOM 704 C C . MET A 1 92 ? 14.169 3.819 -12.551 1.00 92.94 92 MET A C 1
ATOM 706 O O . MET A 1 92 ? 13.115 3.920 -11.924 1.00 92.94 92 MET A O 1
ATOM 710 N N . ALA A 1 93 ? 14.482 2.716 -13.235 1.00 93.88 93 ALA A N 1
ATOM 711 C CA . ALA A 1 93 ? 13.651 1.517 -13.241 1.00 93.88 93 ALA A CA 1
ATOM 712 C C . ALA A 1 93 ? 13.599 0.845 -11.861 1.00 93.88 93 ALA A C 1
ATOM 714 O O . ALA A 1 93 ? 12.523 0.427 -11.428 1.00 93.88 93 ALA A O 1
ATOM 715 N N . ASP A 1 94 ? 14.731 0.792 -11.154 1.00 95.50 94 ASP A N 1
ATOM 716 C CA . ASP A 1 94 ? 14.811 0.279 -9.784 1.00 95.50 94 ASP A CA 1
ATOM 717 C C . ASP A 1 94 ? 13.991 1.150 -8.821 1.00 95.50 94 ASP A C 1
ATOM 719 O O . ASP A 1 94 ? 13.196 0.629 -8.034 1.00 95.50 94 ASP A O 1
ATOM 723 N N . GLU A 1 95 ? 14.108 2.477 -8.935 1.00 95.44 95 GLU A N 1
ATOM 724 C CA . GLU A 1 95 ? 13.309 3.426 -8.152 1.00 95.44 95 GLU A CA 1
ATOM 725 C C . GLU A 1 95 ? 11.805 3.253 -8.422 1.00 95.44 95 GLU A C 1
ATOM 727 O O . GLU A 1 95 ? 11.005 3.153 -7.488 1.00 95.44 95 GLU A O 1
ATOM 732 N N . ALA A 1 96 ? 11.408 3.128 -9.692 1.00 95.75 96 ALA A N 1
ATOM 733 C CA . ALA A 1 96 ? 10.020 2.891 -10.079 1.00 95.75 96 ALA A CA 1
ATOM 734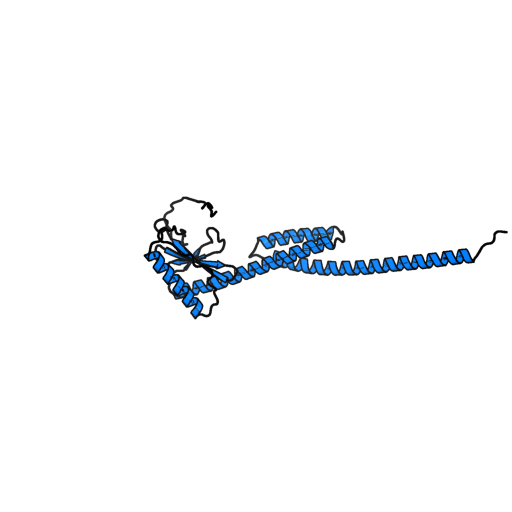 C C . ALA A 1 96 ? 9.487 1.547 -9.560 1.00 95.75 96 ALA A C 1
ATOM 736 O O . ALA A 1 96 ? 8.341 1.470 -9.113 1.00 95.75 96 ALA A O 1
ATOM 737 N N . ALA A 1 97 ? 10.299 0.486 -9.607 1.00 96.25 97 ALA A N 1
ATOM 738 C CA . ALA A 1 97 ? 9.934 -0.826 -9.083 1.00 96.25 97 ALA A CA 1
ATOM 739 C C . ALA A 1 97 ? 9.726 -0.780 -7.565 1.00 96.25 97 ALA A C 1
ATOM 741 O O . ALA A 1 97 ? 8.711 -1.272 -7.071 1.00 96.25 97 ALA A O 1
ATOM 742 N N . GLN A 1 98 ? 10.631 -0.124 -6.838 1.00 97.06 98 GLN A N 1
ATOM 743 C CA . GLN A 1 98 ? 10.511 0.053 -5.395 1.00 97.06 98 GLN A CA 1
ATOM 744 C C . GLN A 1 98 ? 9.276 0.883 -5.026 1.00 97.06 98 GLN A C 1
ATOM 746 O O . GLN A 1 98 ? 8.526 0.508 -4.123 1.00 97.06 98 GLN A O 1
ATOM 751 N N . LEU A 1 99 ? 9.033 1.985 -5.738 1.00 95.75 99 LEU A N 1
ATOM 752 C CA . LEU A 1 99 ? 7.857 2.826 -5.530 1.00 95.75 99 LEU A CA 1
ATOM 753 C C . LEU A 1 99 ? 6.560 2.042 -5.772 1.00 95.75 99 LEU A C 1
ATOM 755 O O . LEU A 1 99 ? 5.618 2.137 -4.982 1.00 95.75 99 LEU A O 1
ATOM 759 N N . TYR A 1 100 ? 6.528 1.231 -6.832 1.00 95.75 100 TYR A N 1
ATOM 760 C CA . TYR A 1 100 ? 5.391 0.378 -7.167 1.00 95.75 100 TYR A CA 1
ATOM 761 C C . TYR A 1 100 ? 5.120 -0.673 -6.089 1.00 95.75 100 TYR A C 1
ATOM 763 O O . TYR A 1 100 ? 3.986 -0.803 -5.625 1.00 95.75 100 TYR A O 1
ATOM 771 N N . ASP A 1 101 ? 6.154 -1.386 -5.641 1.00 95.81 101 ASP A N 1
ATOM 772 C CA . ASP A 1 101 ? 6.020 -2.402 -4.598 1.00 95.81 101 ASP A CA 1
ATOM 773 C C . ASP A 1 101 ? 5.594 -1.808 -3.253 1.00 95.81 101 ASP A C 1
ATOM 775 O O . ASP A 1 101 ? 4.754 -2.391 -2.564 1.00 95.81 101 ASP A O 1
ATOM 779 N N . ASN A 1 102 ? 6.122 -0.638 -2.890 1.00 93.31 102 ASN A N 1
ATOM 780 C CA . ASN A 1 102 ? 5.726 0.067 -1.673 1.00 93.31 102 ASN A CA 1
ATOM 781 C C . ASN A 1 102 ? 4.261 0.517 -1.735 1.00 93.31 102 ASN A C 1
ATOM 783 O O . ASN A 1 102 ? 3.516 0.300 -0.780 1.00 93.31 102 ASN A O 1
ATOM 787 N N . CYS A 1 103 ? 3.821 1.069 -2.870 1.00 93.62 103 CYS A N 1
ATOM 788 C CA . CYS A 1 103 ? 2.421 1.433 -3.083 1.00 93.62 103 CYS A CA 1
ATOM 789 C C . CYS A 1 103 ? 1.505 0.206 -2.988 1.00 93.62 103 CYS A C 1
ATOM 791 O O . CYS A 1 103 ? 0.497 0.237 -2.284 1.00 93.62 103 CYS A O 1
ATOM 793 N N . ARG A 1 104 ? 1.879 -0.907 -3.636 1.00 93.62 104 ARG A N 1
ATOM 794 C CA . ARG A 1 104 ? 1.121 -2.163 -3.575 1.00 93.62 104 ARG A CA 1
ATOM 795 C C . ARG A 1 104 ? 0.974 -2.659 -2.136 1.00 93.62 104 ARG A C 1
ATOM 797 O O . ARG A 1 104 ? -0.138 -2.982 -1.730 1.00 93.62 104 ARG A O 1
ATOM 804 N N . ARG A 1 105 ? 2.063 -2.678 -1.359 1.00 91.38 105 ARG A N 1
ATOM 805 C CA . ARG A 1 105 ? 2.027 -3.069 0.061 1.00 91.38 105 ARG A CA 1
ATOM 806 C C . ARG A 1 105 ? 1.132 -2.148 0.881 1.00 91.38 105 ARG A C 1
ATOM 808 O O . ARG A 1 105 ? 0.293 -2.642 1.620 1.00 91.38 105 ARG A O 1
ATOM 815 N N . ALA A 1 106 ? 1.245 -0.833 0.704 1.00 88.62 106 ALA A N 1
ATOM 816 C CA . ALA A 1 106 ? 0.405 0.126 1.418 1.00 88.62 106 ALA A CA 1
ATOM 817 C C . ALA A 1 106 ? -1.095 -0.063 1.111 1.00 88.62 106 ALA A C 1
ATOM 819 O O . ALA A 1 106 ? -1.926 0.017 2.013 1.00 88.62 106 ALA A O 1
ATOM 820 N N . LEU A 1 107 ? -1.453 -0.362 -0.143 1.00 89.31 107 LEU A N 1
ATOM 821 C CA . LEU A 1 107 ? -2.838 -0.667 -0.525 1.00 89.31 107 LEU A CA 1
ATOM 822 C C . LEU A 1 107 ? -3.330 -1.985 0.081 1.00 89.31 107 LEU A C 1
ATOM 824 O O . LEU A 1 107 ? -4.471 -2.059 0.535 1.00 89.31 107 LEU A O 1
ATOM 828 N N . GLU A 1 108 ? -2.484 -3.015 0.099 1.00 88.62 108 GLU A N 1
ATOM 829 C CA . GLU A 1 108 ? -2.794 -4.297 0.742 1.00 88.62 108 GLU A CA 1
ATOM 830 C C . GLU A 1 108 ? -3.028 -4.113 2.247 1.00 88.62 108 GLU A C 1
ATOM 832 O O . GLU A 1 108 ? -4.034 -4.584 2.773 1.00 88.62 108 GLU A O 1
ATOM 837 N N . GLU A 1 109 ? -2.163 -3.359 2.923 1.00 87.31 109 GLU A N 1
ATOM 838 C CA . GLU A 1 109 ? -2.290 -3.024 4.344 1.00 87.31 109 GLU A CA 1
ATOM 839 C C . GLU A 1 109 ? -3.578 -2.239 4.644 1.00 87.31 109 GLU A C 1
ATOM 841 O O . GLU A 1 109 ? -4.297 -2.570 5.591 1.00 87.31 109 GLU A O 1
ATOM 846 N N . GLN A 1 110 ? -3.925 -1.243 3.819 1.00 84.88 110 GLN A N 1
ATOM 847 C CA . GLN A 1 110 ? -5.183 -0.500 3.953 1.00 84.88 110 GLN A CA 1
ATOM 848 C C . GLN A 1 110 ? -6.409 -1.393 3.741 1.00 84.88 110 GLN A C 1
ATOM 850 O O . GLN A 1 110 ? -7.379 -1.284 4.492 1.00 84.88 110 GLN A O 1
ATOM 855 N N . ALA A 1 111 ? -6.377 -2.292 2.754 1.00 86.06 111 ALA A N 1
ATOM 856 C CA . ALA A 1 111 ? -7.474 -3.218 2.491 1.00 86.06 111 ALA A CA 1
ATOM 857 C C . ALA A 1 111 ? -7.676 -4.205 3.652 1.00 86.06 111 ALA A C 1
ATOM 859 O O . ALA A 1 111 ? -8.810 -4.430 4.080 1.00 86.06 111 ALA A O 1
ATOM 860 N N . VAL A 1 112 ? -6.584 -4.750 4.198 1.00 85.31 112 VAL A N 1
ATOM 861 C CA . VAL A 1 112 ? -6.612 -5.632 5.375 1.00 85.31 112 VAL A CA 1
ATOM 862 C C . VAL A 1 112 ? -7.157 -4.890 6.596 1.00 85.31 112 VAL A C 1
ATOM 864 O O . VAL A 1 112 ? -8.065 -5.391 7.264 1.00 85.31 112 VAL A O 1
ATOM 867 N N . SER A 1 113 ? -6.657 -3.680 6.861 1.00 84.88 113 SER A N 1
ATOM 868 C CA . SER A 1 113 ? -7.105 -2.861 7.990 1.00 84.88 113 SER A CA 1
ATOM 869 C C . SER A 1 113 ? -8.588 -2.484 7.875 1.00 84.88 113 SER A C 1
ATOM 871 O O . SER A 1 113 ? -9.337 -2.617 8.847 1.00 84.88 113 SER A O 1
ATOM 873 N N . ALA A 1 114 ? -9.051 -2.101 6.680 1.00 84.88 114 ALA A N 1
ATOM 874 C CA . ALA A 1 114 ? -10.453 -1.781 6.418 1.00 84.88 114 ALA A CA 1
ATOM 875 C C . ALA A 1 114 ? -11.367 -2.999 6.607 1.00 84.88 114 ALA A C 1
ATOM 877 O O . ALA A 1 114 ? -12.403 -2.890 7.265 1.00 84.88 114 ALA A O 1
ATOM 878 N N . TYR A 1 115 ? -10.966 -4.163 6.086 1.00 86.62 115 TYR A N 1
ATOM 879 C CA . TYR A 1 115 ? -11.717 -5.407 6.240 1.00 86.62 115 TYR A CA 1
ATOM 880 C C . TYR A 1 115 ? -11.899 -5.770 7.717 1.00 86.62 115 TYR A C 1
ATOM 882 O O . TYR A 1 115 ? -13.023 -5.946 8.179 1.00 86.62 115 TYR A O 1
ATOM 890 N N . ILE A 1 116 ? -10.810 -5.822 8.486 1.00 86.00 116 ILE A N 1
ATOM 891 C CA . ILE A 1 116 ? -10.859 -6.171 9.913 1.00 86.00 116 ILE A CA 1
ATOM 892 C C . ILE A 1 116 ? -11.642 -5.130 10.714 1.00 86.00 116 ILE A C 1
ATOM 894 O O . ILE A 1 116 ? -12.414 -5.496 11.597 1.00 86.00 116 ILE A O 1
ATOM 898 N N . SER A 1 117 ? -11.492 -3.843 10.403 1.00 88.25 117 SER A N 1
ATOM 899 C CA . SER A 1 117 ? -12.265 -2.795 11.071 1.00 88.25 117 SER A CA 1
ATOM 900 C C . SER A 1 117 ? -13.767 -2.989 10.830 1.00 88.25 117 SER A C 1
ATOM 902 O O . SER A 1 117 ? -14.551 -2.942 11.775 1.00 88.25 117 SER A O 1
ATOM 904 N N . GLU A 1 118 ? -14.184 -3.313 9.605 1.00 88.94 118 GLU A N 1
ATOM 905 C CA . GLU A 1 118 ? -15.583 -3.637 9.305 1.00 88.94 118 GLU A CA 1
ATOM 906 C C . GLU A 1 118 ? -16.079 -4.848 10.109 1.00 88.94 118 GLU A C 1
ATOM 908 O O . GLU A 1 118 ? -17.142 -4.807 10.724 1.00 88.94 118 GLU A O 1
ATOM 913 N N . GLN A 1 119 ? -15.265 -5.897 10.195 1.00 88.06 119 GLN A N 1
ATOM 914 C CA . GLN A 1 119 ? -15.568 -7.071 11.010 1.00 88.06 119 GLN A CA 1
ATOM 915 C C . GLN A 1 119 ? -15.751 -6.714 12.502 1.00 88.06 119 GLN A C 1
ATOM 917 O O . GLN A 1 119 ? -16.743 -7.086 13.137 1.00 88.06 119 GLN A O 1
ATOM 922 N N . VAL A 1 120 ? -14.834 -5.933 13.077 1.00 89.12 120 VAL A N 1
ATOM 923 C CA . VAL A 1 120 ? -14.939 -5.459 14.467 1.00 89.12 120 VAL A CA 1
ATOM 924 C C . VAL A 1 120 ? -16.213 -4.632 14.664 1.00 89.12 120 VAL A C 1
ATOM 926 O O . VAL A 1 120 ? -16.924 -4.831 15.652 1.00 89.12 120 VAL A O 1
ATOM 929 N N . ARG A 1 121 ? -16.551 -3.758 13.709 1.00 90.88 121 ARG A N 1
ATOM 930 C CA . ARG A 1 121 ? -17.792 -2.972 13.723 1.00 90.88 121 ARG A CA 1
ATOM 931 C C . ARG A 1 121 ? -19.027 -3.868 13.772 1.00 90.88 121 ARG A C 1
ATOM 933 O O . ARG A 1 121 ? -19.889 -3.652 14.620 1.00 90.88 121 ARG A O 1
ATOM 940 N N . GLU A 1 122 ? -19.114 -4.880 12.913 1.00 90.25 122 GLU A N 1
ATOM 941 C CA . GLU A 1 122 ? -20.242 -5.818 12.898 1.00 90.25 122 GLU A CA 1
ATOM 942 C C . GLU A 1 122 ? -20.392 -6.576 14.221 1.00 90.25 122 GLU A C 1
ATOM 944 O O . GLU A 1 122 ? -21.509 -6.759 14.714 1.00 90.25 122 GLU A O 1
ATOM 949 N N . VAL A 1 123 ? -19.278 -7.008 14.822 1.00 89.69 123 VAL A N 1
ATOM 950 C CA . VAL A 1 123 ? -19.296 -7.667 16.135 1.00 89.69 123 VAL A CA 1
ATOM 951 C C . VAL A 1 123 ? -19.819 -6.718 17.206 1.00 89.69 123 VAL A C 1
ATOM 953 O O . VAL A 1 123 ? -20.748 -7.077 17.929 1.00 89.69 123 VAL A O 1
ATOM 956 N N . LEU A 1 124 ? -19.289 -5.498 17.276 1.00 90.44 124 LEU A N 1
ATOM 957 C CA . LEU A 1 124 ? -19.723 -4.490 18.243 1.00 90.44 124 LEU A CA 1
ATOM 958 C C . LEU A 1 124 ? -21.217 -4.169 18.110 1.00 90.44 124 LEU A C 1
ATOM 960 O O . LEU A 1 124 ? -21.931 -4.158 19.114 1.00 90.44 124 LEU A O 1
ATOM 964 N N . LEU A 1 125 ? -21.707 -3.992 16.880 1.00 90.31 125 LEU A N 1
ATOM 965 C CA . LEU A 1 125 ? -23.129 -3.777 16.609 1.00 90.31 125 LEU A CA 1
ATOM 966 C C . LEU A 1 125 ? -23.975 -4.986 17.035 1.00 90.31 125 LEU A C 1
ATOM 968 O O . LEU A 1 125 ? -25.025 -4.812 17.650 1.00 90.31 125 LEU A O 1
ATOM 972 N N . SER A 1 126 ? -23.512 -6.213 16.772 1.00 88.12 126 SER A N 1
ATOM 973 C CA . SER A 1 126 ? -24.228 -7.435 17.172 1.00 88.12 126 SER A CA 1
ATOM 974 C C . SER A 1 126 ? -24.291 -7.644 18.688 1.00 88.12 126 SER A C 1
ATOM 976 O O . SER A 1 126 ? -25.238 -8.244 19.190 1.00 88.12 126 SER A O 1
ATOM 978 N N . LEU A 1 127 ? -23.312 -7.108 19.421 1.00 87.81 127 LEU A N 1
ATOM 979 C CA . LEU A 1 127 ? -23.291 -7.080 20.883 1.00 87.81 127 LEU A CA 1
ATOM 980 C C . LEU A 1 127 ? -24.139 -5.932 21.468 1.00 87.81 127 LEU A C 1
ATOM 982 O O . LEU A 1 127 ? -24.269 -5.835 22.687 1.00 87.81 127 LEU A O 1
ATOM 986 N N . GLY A 1 128 ? -24.735 -5.086 20.619 1.00 87.94 128 GLY A N 1
ATOM 987 C CA . GLY A 1 128 ? -25.619 -3.987 21.014 1.00 87.94 128 GLY A CA 1
ATOM 988 C C . GLY A 1 128 ? -24.904 -2.674 21.339 1.00 87.94 128 GLY A C 1
ATOM 989 O O . GLY A 1 128 ? -25.526 -1.776 21.908 1.00 87.94 128 GLY A O 1
ATOM 990 N N . TYR A 1 129 ? -23.620 -2.539 20.996 1.00 88.38 129 TYR A N 1
ATOM 991 C CA . TYR A 1 129 ? -22.872 -1.305 21.226 1.00 88.38 129 TYR A CA 1
ATOM 992 C C . TYR A 1 129 ? -23.131 -0.268 20.133 1.00 88.38 129 TYR A C 1
ATOM 994 O O . TYR A 1 129 ? -23.264 -0.590 18.952 1.00 88.38 129 TYR A O 1
ATOM 1002 N N . GLN A 1 130 ? -23.140 1.004 20.531 1.00 86.25 130 GLN A N 1
ATOM 1003 C CA . GLN A 1 130 ? -23.058 2.116 19.590 1.00 86.25 130 GLN A CA 1
ATOM 1004 C C . GLN A 1 130 ? -21.603 2.299 19.162 1.00 86.25 130 GLN A C 1
ATOM 1006 O O . GLN A 1 130 ? -20.720 2.429 20.014 1.00 86.25 130 GLN A O 1
ATOM 1011 N N . VAL A 1 131 ? -21.373 2.299 17.848 1.00 88.88 131 VAL A N 1
ATOM 1012 C CA . VAL A 1 131 ? -20.043 2.415 17.246 1.00 88.88 131 VAL A CA 1
ATOM 1013 C C . VAL A 1 131 ? -19.957 3.711 16.459 1.00 88.88 131 VAL A C 1
ATOM 1015 O O . VAL A 1 131 ? -20.763 3.947 15.559 1.00 88.88 131 VAL A O 1
ATOM 1018 N N . SER A 1 132 ? -18.946 4.514 16.765 1.00 88.75 132 SER A N 1
ATOM 1019 C CA . SER A 1 132 ? -18.623 5.737 16.035 1.00 88.75 132 SER A CA 1
ATOM 1020 C C . SER A 1 132 ? -17.245 5.608 15.409 1.00 88.75 132 SER A C 1
ATOM 1022 O O . SER A 1 132 ? -16.309 5.142 16.053 1.00 88.75 132 SER A O 1
ATOM 1024 N N . MET A 1 133 ? -17.106 6.039 14.158 1.00 85.12 133 MET A N 1
ATOM 1025 C CA . MET A 1 133 ? -15.795 6.174 13.532 1.00 85.12 133 MET A CA 1
ATOM 1026 C C . MET A 1 133 ? -15.220 7.539 13.898 1.00 85.12 133 MET A C 1
ATOM 1028 O O . MET A 1 133 ? -15.869 8.563 13.675 1.00 85.12 133 MET A O 1
ATOM 1032 N N . VAL A 1 134 ? -14.024 7.548 14.475 1.00 82.75 134 VAL A N 1
ATOM 1033 C CA . VAL A 1 134 ? -13.316 8.766 14.866 1.00 82.75 134 VAL A CA 1
ATOM 1034 C C . VAL A 1 134 ? -12.037 8.856 14.031 1.00 82.75 134 VAL A C 1
ATOM 1036 O O . VAL A 1 134 ? -11.356 7.839 13.870 1.00 82.75 134 VAL A O 1
ATOM 1039 N N . PRO A 1 135 ? -11.700 10.030 13.464 1.00 74.31 135 PRO A N 1
ATOM 1040 C CA . PRO A 1 135 ? -10.407 10.228 12.818 1.00 74.31 135 PRO A CA 1
ATOM 1041 C C . PRO A 1 135 ? -9.272 9.857 13.776 1.00 74.31 135 PRO A C 1
ATOM 1043 O O . PRO A 1 135 ? -9.399 10.070 14.983 1.00 74.31 135 PRO A O 1
ATOM 1046 N N . GLY A 1 136 ? -8.168 9.325 13.252 1.00 66.31 136 GLY A N 1
ATOM 1047 C CA . GLY A 1 136 ? -6.976 9.081 14.059 1.00 66.31 136 GLY A CA 1
ATOM 1048 C C . GLY A 1 136 ? -6.554 10.355 14.800 1.00 66.31 136 GLY A C 1
ATOM 1049 O O . GLY A 1 136 ? -6.494 11.432 14.205 1.00 66.31 136 GLY A O 1
ATOM 1050 N N . GLN A 1 137 ? -6.333 10.259 16.112 1.00 57.75 137 GLN A N 1
ATOM 1051 C CA . GLN A 1 137 ? -5.820 11.354 16.935 1.00 57.75 137 GLN A CA 1
ATOM 1052 C C . GLN A 1 137 ? -4.545 10.886 17.643 1.00 57.75 137 GLN A C 1
ATOM 1054 O O . GLN A 1 137 ? -4.558 9.852 18.310 1.00 57.75 137 GLN A O 1
ATOM 1059 N N . GLY A 1 138 ? -3.457 11.655 17.528 1.00 57.59 138 GLY A N 1
ATOM 1060 C CA . GLY A 1 138 ? -2.162 11.336 18.144 1.00 57.59 138 GLY A CA 1
ATOM 1061 C C . GLY A 1 138 ? -1.207 10.602 17.195 1.00 57.59 138 GLY A C 1
ATOM 1062 O O . GLY A 1 138 ? -1.042 11.018 16.057 1.00 57.59 138 GLY A O 1
ATOM 1063 N N . GLU A 1 139 ? -0.556 9.534 17.669 1.00 47.59 139 GLU A N 1
ATOM 1064 C CA . GLU A 1 139 ? 0.471 8.769 16.923 1.00 47.59 139 GLU A CA 1
ATOM 1065 C C . GLU A 1 139 ? -0.092 7.811 15.856 1.00 47.59 139 GLU A C 1
ATOM 1067 O O . GLU A 1 139 ? 0.669 7.186 15.119 1.00 47.59 139 GLU A O 1
ATOM 1072 N N . SER A 1 140 ? -1.416 7.662 15.774 1.00 54.06 140 SER A N 1
ATOM 1073 C CA . SER A 1 140 ? -2.077 6.801 14.793 1.00 54.06 140 SER A CA 1
ATOM 1074 C C . SER A 1 140 ? -2.880 7.655 13.818 1.00 54.06 140 SER A C 1
ATOM 1076 O O . SER A 1 140 ? -3.944 8.155 14.175 1.00 54.06 140 SER A O 1
ATOM 1078 N N . ASP A 1 141 ? -2.394 7.778 12.581 1.00 62.25 141 ASP A N 1
ATOM 1079 C CA . ASP A 1 141 ? -3.110 8.439 11.473 1.00 62.25 141 ASP A CA 1
ATOM 1080 C C . ASP A 1 141 ? -4.297 7.606 10.949 1.00 62.25 141 ASP A C 1
ATOM 1082 O O . ASP A 1 141 ? -5.063 8.054 10.094 1.00 62.25 141 ASP A O 1
ATOM 1086 N N . SER A 1 142 ? -4.477 6.378 11.448 1.00 67.38 142 SER A N 1
ATOM 1087 C CA . SER A 1 142 ? -5.557 5.495 11.004 1.00 67.38 142 SER A CA 1
ATOM 1088 C C . SER A 1 142 ? -6.857 5.761 11.773 1.00 67.38 142 SER A C 1
ATOM 1090 O O . SER A 1 142 ? -6.823 5.882 13.003 1.00 67.38 142 SER A O 1
ATOM 1092 N N . PRO A 1 143 ? -8.014 5.813 11.082 1.00 75.31 143 PRO A N 1
ATOM 1093 C CA . PRO A 1 143 ? -9.310 5.989 11.726 1.00 75.31 143 PRO A CA 1
ATOM 1094 C C . PRO A 1 143 ? -9.575 4.858 12.719 1.00 75.31 143 PRO A C 1
ATOM 1096 O O . PRO A 1 143 ? -9.230 3.700 12.479 1.00 75.31 143 PRO A O 1
ATOM 1099 N N . ALA A 1 144 ? -10.200 5.206 13.836 1.00 84.81 144 ALA A N 1
ATOM 1100 C CA . ALA A 1 144 ? -10.500 4.284 14.915 1.00 84.81 144 ALA A CA 1
ATOM 1101 C C . ALA A 1 144 ? -12.002 4.041 15.022 1.00 84.81 144 ALA A C 1
ATOM 1103 O O . ALA A 1 144 ? -12.816 4.940 14.785 1.00 84.81 144 ALA A O 1
ATOM 1104 N N . LEU A 1 145 ? -12.376 2.832 15.427 1.00 88.88 145 LEU A N 1
ATOM 1105 C CA . LEU A 1 145 ? -13.746 2.532 15.823 1.00 88.88 145 LEU A CA 1
ATOM 1106 C C . LEU A 1 145 ? -13.860 2.693 17.328 1.00 88.88 145 LEU A C 1
ATOM 1108 O O . LEU A 1 145 ? -13.151 2.030 18.073 1.00 88.88 145 LEU A O 1
ATOM 1112 N N . VAL A 1 146 ? -14.767 3.547 17.783 1.00 88.94 146 VAL A N 1
ATOM 1113 C CA . VAL A 1 146 ? -15.005 3.772 19.206 1.00 88.94 146 VAL A CA 1
ATOM 1114 C C . VAL A 1 146 ? -16.344 3.166 19.588 1.00 88.94 146 VAL A C 1
ATOM 1116 O O . VAL A 1 146 ? -17.383 3.558 19.057 1.00 88.94 146 VAL A O 1
ATOM 1119 N N . ALA A 1 147 ? -16.313 2.213 20.518 1.00 89.94 147 ALA A N 1
ATOM 1120 C CA . ALA A 1 147 ? -17.498 1.630 21.131 1.00 89.94 147 ALA A CA 1
ATOM 1121 C C . ALA A 1 147 ? -17.737 2.249 22.510 1.00 89.94 147 ALA A C 1
ATOM 1123 O O . ALA A 1 147 ? -16.852 2.220 23.367 1.00 89.94 147 ALA A O 1
ATOM 1124 N N . ALA A 1 148 ? -18.936 2.779 22.748 1.00 86.31 148 ALA A N 1
ATOM 1125 C CA . ALA A 1 148 ? -19.301 3.297 24.064 1.00 86.31 148 ALA A CA 1
ATOM 1126 C C . ALA A 1 148 ? -19.544 2.145 25.050 1.00 86.31 148 ALA A C 1
ATOM 1128 O O . ALA A 1 148 ? -20.464 1.351 24.858 1.00 86.31 148 ALA A O 1
ATOM 1129 N N . ALA A 1 149 ? -18.730 2.057 26.106 1.00 84.19 149 ALA A N 1
ATOM 1130 C CA . ALA A 1 149 ? -18.956 1.110 27.198 1.00 84.19 149 ALA A CA 1
ATOM 1131 C C . ALA A 1 149 ? -20.067 1.624 28.126 1.00 84.19 149 ALA A C 1
ATOM 1133 O O . ALA A 1 149 ? -20.894 0.846 28.601 1.00 84.19 149 ALA A O 1
ATOM 1134 N N . ASP A 1 150 ? -20.104 2.942 28.342 1.00 81.50 150 ASP A N 1
ATOM 1135 C CA . ASP A 1 150 ? -21.196 3.657 28.993 1.00 81.50 150 ASP A CA 1
ATOM 1136 C C . ASP A 1 150 ? -21.292 5.115 28.493 1.00 81.50 150 ASP A C 1
ATOM 1138 O O . ASP A 1 150 ? -20.778 5.468 27.433 1.00 81.50 150 ASP A O 1
ATOM 1142 N N . GLY A 1 151 ? -21.998 5.981 29.227 1.00 80.25 151 GLY A N 1
ATOM 1143 C CA . GLY A 1 151 ? -22.152 7.388 28.857 1.00 80.25 151 GLY A CA 1
ATOM 1144 C C . GLY A 1 151 ? -20.876 8.231 28.973 1.00 80.25 151 GLY A C 1
ATOM 1145 O O . GLY A 1 151 ? -20.886 9.350 28.460 1.00 80.25 151 GLY A O 1
ATOM 1146 N N . ARG A 1 152 ? -19.818 7.729 29.621 1.00 82.62 152 ARG A N 1
ATOM 1147 C CA . ARG A 1 152 ? -18.615 8.470 30.037 1.00 82.62 152 ARG A CA 1
ATOM 1148 C C . ARG A 1 152 ? -17.338 7.953 29.384 1.00 82.62 152 ARG A C 1
ATOM 1150 O O . ARG A 1 152 ? -16.468 8.759 29.060 1.00 82.62 152 ARG A O 1
ATOM 1157 N N . VAL A 1 153 ? -17.239 6.639 29.198 1.00 85.00 153 VAL A N 1
ATOM 1158 C CA . VAL A 1 153 ? -16.046 5.959 28.689 1.00 85.00 153 VAL A CA 1
ATOM 1159 C C . VAL A 1 153 ? -16.370 4.990 27.552 1.00 85.00 153 VAL A C 1
ATOM 1161 O O . VAL A 1 153 ? -17.487 4.480 27.409 1.00 85.00 153 VAL A O 1
ATOM 1164 N N . GLY A 1 154 ? -15.359 4.696 26.745 1.00 87.00 154 GLY A N 1
ATOM 1165 C CA . GLY A 1 154 ? -15.441 3.755 25.643 1.00 87.00 154 GLY A CA 1
ATOM 1166 C C . GLY A 1 154 ? -14.126 3.046 25.371 1.00 87.00 154 GLY A C 1
ATOM 1167 O O . GLY A 1 154 ? -13.123 3.239 26.059 1.00 87.00 154 GLY A O 1
ATOM 1168 N N . VAL A 1 155 ? -14.152 2.211 24.341 1.00 87.69 155 VAL A N 1
ATOM 1169 C CA . VAL A 1 155 ? -12.978 1.507 23.832 1.00 87.69 155 VAL A CA 1
ATOM 1170 C C . VAL A 1 155 ? -12.768 1.908 22.384 1.00 87.69 155 VAL A C 1
ATOM 1172 O O . VAL A 1 155 ? -13.667 1.745 21.560 1.00 87.69 155 VAL A O 1
ATOM 1175 N N . SER A 1 156 ? -11.585 2.436 22.097 1.00 88.62 156 SER A N 1
ATOM 1176 C CA . SER A 1 156 ? -11.082 2.661 20.751 1.00 88.62 156 SER A CA 1
ATOM 1177 C C . SER A 1 156 ? -10.417 1.392 20.228 1.00 88.62 156 SER A C 1
ATOM 1179 O O . SER A 1 156 ? -9.593 0.782 20.912 1.00 88.62 156 SER A O 1
ATOM 1181 N N . PHE A 1 157 ? -10.771 0.999 19.012 1.00 88.06 157 PHE A N 1
ATOM 1182 C CA . PHE A 1 157 ? -10.226 -0.135 18.281 1.00 88.06 157 PHE A CA 1
ATOM 1183 C C . PHE A 1 157 ? -9.472 0.385 17.058 1.00 88.06 157 PHE A C 1
ATOM 1185 O O . PHE A 1 157 ? -10.053 1.048 16.195 1.00 88.06 157 PHE A O 1
ATOM 1192 N N . HIS A 1 158 ? -8.186 0.054 16.981 1.00 86.38 158 HIS A N 1
ATOM 1193 C CA . HIS A 1 158 ? -7.310 0.370 15.859 1.00 86.38 158 HIS A CA 1
ATOM 1194 C C . HIS A 1 158 ? -6.797 -0.920 15.227 1.00 86.38 158 HIS A C 1
ATOM 1196 O O . HIS A 1 158 ? -6.412 -1.847 15.941 1.00 86.38 158 HIS A O 1
ATOM 1202 N N . THR A 1 159 ? -6.728 -0.951 13.899 1.00 83.75 159 THR A N 1
ATOM 1203 C CA . THR A 1 159 ? -6.165 -2.084 13.161 1.00 83.75 159 THR A CA 1
ATOM 1204 C C . THR A 1 159 ? -4.884 -1.661 12.450 1.00 83.75 159 THR A C 1
ATOM 1206 O O . THR A 1 159 ? -4.900 -0.697 11.684 1.00 83.75 159 THR A O 1
ATOM 1209 N N . ASP A 1 160 ? -3.780 -2.375 12.686 1.00 79.62 160 ASP A N 1
ATOM 1210 C CA . ASP A 1 160 ? -2.527 -2.147 11.954 1.00 79.62 160 ASP A CA 1
ATOM 1211 C C . ASP A 1 160 ? -2.542 -2.806 10.558 1.00 79.62 160 ASP A C 1
ATOM 1213 O O . ASP A 1 160 ? -3.363 -3.678 10.267 1.00 79.62 160 ASP A O 1
ATOM 1217 N N . GLY A 1 161 ? -1.624 -2.399 9.673 1.00 70.75 161 GLY A N 1
ATOM 1218 C CA . GLY A 1 161 ? -1.521 -2.947 8.310 1.00 70.75 161 GLY A CA 1
ATOM 1219 C C . GLY A 1 161 ? -1.221 -4.451 8.251 1.00 70.75 161 GLY A C 1
ATOM 1220 O O . GLY A 1 161 ? -1.503 -5.108 7.253 1.00 70.75 161 GLY A O 1
ATOM 1221 N N . ALA A 1 162 ? -0.715 -5.027 9.344 1.00 74.56 162 ALA A N 1
ATOM 1222 C CA . ALA A 1 162 ? -0.473 -6.460 9.477 1.00 74.56 162 ALA A CA 1
ATOM 1223 C C . ALA A 1 162 ? -1.695 -7.228 10.024 1.00 74.56 162 ALA A C 1
ATOM 1225 O O . ALA A 1 162 ? -1.611 -8.436 10.259 1.00 74.56 162 ALA A O 1
ATOM 1226 N N . GLY A 1 163 ? -2.827 -6.546 10.208 1.00 72.06 163 GLY A N 1
ATOM 1227 C CA . GLY A 1 163 ? -4.087 -7.130 10.647 1.00 72.06 163 GLY A CA 1
ATOM 1228 C C . GLY A 1 163 ? -4.168 -7.404 12.146 1.00 72.06 163 GLY A C 1
ATOM 1229 O O . GLY A 1 163 ? -4.942 -8.260 12.583 1.00 72.06 163 GLY A O 1
ATOM 1230 N N . HIS A 1 164 ? -3.371 -6.700 12.945 1.00 80.50 164 HIS A N 1
ATOM 1231 C CA . HIS A 1 164 ? -3.464 -6.777 14.392 1.00 80.50 164 HIS A CA 1
ATOM 1232 C C . HIS A 1 164 ? -4.434 -5.748 14.950 1.00 80.50 164 HIS A C 1
ATOM 1234 O O . HIS A 1 164 ? -4.436 -4.587 14.542 1.00 80.50 164 HIS A O 1
ATOM 1240 N N . LEU A 1 165 ? -5.192 -6.171 15.958 1.00 82.75 165 LEU A N 1
ATOM 1241 C CA . LEU A 1 165 ? -6.088 -5.303 16.707 1.00 82.75 165 LEU A CA 1
ATOM 1242 C C . LEU A 1 165 ? -5.362 -4.717 17.925 1.00 82.75 165 LEU A C 1
ATOM 1244 O O . LEU A 1 165 ? -4.795 -5.457 18.737 1.00 82.75 165 LEU A O 1
ATOM 1248 N N . LYS A 1 166 ? -5.402 -3.391 18.048 1.00 84.31 166 LYS A N 1
ATOM 1249 C CA . LYS A 1 166 ? -4.996 -2.620 19.226 1.00 84.31 166 LYS A CA 1
ATOM 1250 C C . LYS A 1 166 ? -6.244 -2.002 19.849 1.00 84.31 166 LYS A C 1
ATOM 1252 O O . LYS A 1 166 ? -7.035 -1.369 19.153 1.00 84.31 166 LYS A O 1
ATOM 1257 N N . THR A 1 167 ? -6.394 -2.154 21.160 1.00 85.25 167 THR A N 1
ATOM 1258 C CA . THR A 1 167 ? -7.505 -1.561 21.916 1.00 85.25 167 THR A CA 1
ATOM 1259 C C . THR A 1 167 ? -6.998 -0.568 22.950 1.00 85.25 167 THR A C 1
ATOM 1261 O O . THR A 1 167 ? -6.062 -0.880 23.693 1.00 85.25 167 THR A O 1
ATOM 1264 N N . GLU A 1 168 ? -7.649 0.585 23.037 1.00 84.06 168 GLU A N 1
ATOM 1265 C CA . GLU A 1 168 ? -7.322 1.661 23.971 1.00 84.06 168 GLU A CA 1
ATOM 1266 C C . GLU A 1 168 ? -8.582 2.179 24.662 1.00 84.06 168 GLU A C 1
ATOM 1268 O O . GLU A 1 168 ? -9.658 2.218 24.068 1.00 84.06 168 GLU A O 1
ATOM 1273 N N . VAL A 1 169 ? -8.467 2.546 25.935 1.00 85.69 169 VAL A N 1
ATOM 1274 C CA . VAL A 1 169 ? -9.598 3.071 26.704 1.00 85.69 169 VAL A CA 1
ATOM 1275 C C . VAL A 1 169 ? -9.659 4.575 26.524 1.00 85.69 169 VAL A C 1
ATOM 1277 O O . VAL A 1 169 ? -8.658 5.263 26.709 1.00 85.69 169 VAL A O 1
ATOM 1280 N N . VAL A 1 170 ? -10.842 5.080 26.194 1.00 85.12 170 VAL A N 1
ATOM 1281 C CA . VAL A 1 170 ? -11.054 6.499 25.911 1.00 85.12 170 VAL A CA 1
ATOM 1282 C C . VAL A 1 170 ? -12.142 7.071 26.808 1.00 85.12 170 VAL A C 1
ATOM 1284 O O . VAL A 1 170 ? -13.112 6.391 27.149 1.00 85.12 170 VAL A O 1
ATOM 1287 N N . ALA A 1 171 ? -11.982 8.331 27.189 1.00 85.00 171 ALA A N 1
ATOM 1288 C CA . ALA A 1 171 ? -12.991 9.112 27.890 1.00 85.00 171 ALA A CA 1
ATOM 1289 C C . ALA A 1 171 ? -13.717 10.027 26.901 1.00 85.00 171 ALA A C 1
ATOM 1291 O O . ALA A 1 171 ? -13.126 10.497 25.934 1.00 85.00 171 ALA A O 1
ATOM 1292 N N . PHE A 1 172 ? -14.993 10.313 27.145 1.00 84.94 172 PHE A N 1
ATOM 1293 C CA . PHE A 1 172 ? -15.753 11.244 26.303 1.00 84.94 172 PHE A CA 1
ATOM 1294 C C . PHE A 1 172 ? -15.673 12.696 26.773 1.00 84.94 172 PHE A C 1
ATOM 1296 O O . PHE A 1 172 ? -15.986 13.582 25.990 1.00 84.94 172 PHE A O 1
A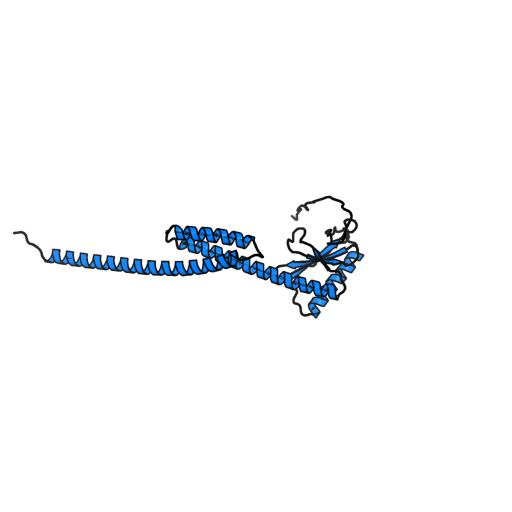TOM 1303 N N . SER A 1 173 ? -15.209 12.933 28.005 1.00 83.38 173 SER A N 1
ATOM 1304 C CA . SER A 1 173 ? -15.015 14.269 28.570 1.00 83.38 173 SER A CA 1
ATOM 1305 C C . SER A 1 173 ? -13.809 14.315 29.512 1.00 83.38 173 SER A C 1
ATOM 1307 O O . SER A 1 173 ? -13.405 13.296 30.082 1.00 83.38 173 SER A O 1
ATOM 1309 N N . GLU A 1 174 ? -13.256 15.510 29.739 1.00 81.31 174 GLU A N 1
ATOM 1310 C CA . GLU A 1 174 ? -12.125 15.703 30.663 1.00 81.31 174 GLU A CA 1
ATOM 1311 C C . GLU A 1 174 ? -12.454 15.310 32.110 1.00 81.31 174 GLU A C 1
ATOM 1313 O O . GLU A 1 174 ? -11.588 14.854 32.854 1.00 81.31 174 GLU A O 1
ATOM 1318 N N . GLN A 1 175 ? -13.723 15.427 32.509 1.00 78.00 175 GLN A N 1
ATOM 1319 C CA . GLN A 1 175 ? -14.193 15.048 33.847 1.00 78.00 175 GLN A CA 1
ATOM 1320 C C . GLN A 1 175 ? -14.109 13.535 34.094 1.00 78.00 175 GLN A C 1
ATOM 1322 O O . GLN A 1 175 ? -14.155 13.086 35.239 1.00 78.00 175 GLN A 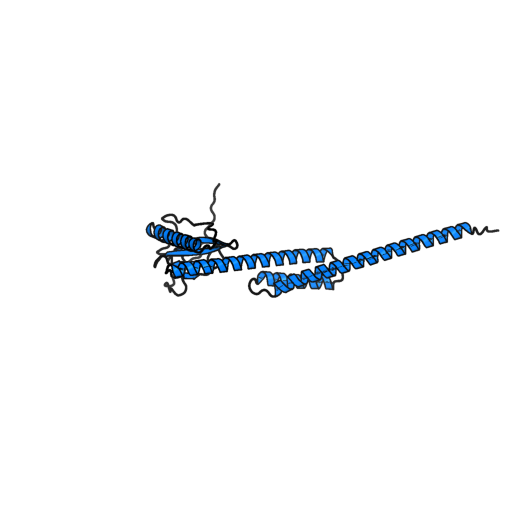O 1
ATOM 1327 N N . HIS A 1 176 ? -13.995 12.751 33.023 1.00 77.88 176 HIS A N 1
ATOM 1328 C CA . HIS A 1 176 ? -13.896 11.295 33.047 1.00 77.88 176 HIS A CA 1
ATOM 1329 C C . HIS A 1 176 ? -12.551 10.800 32.513 1.00 77.88 176 HIS A C 1
ATOM 1331 O O . HIS A 1 176 ? -12.384 9.610 32.269 1.00 77.88 176 HIS A O 1
ATOM 1337 N N . ALA A 1 177 ? -11.569 11.694 32.373 1.00 78.56 177 ALA A N 1
ATOM 1338 C CA . ALA A 1 177 ? -10.239 11.362 31.882 1.00 78.56 177 ALA A CA 1
ATOM 1339 C C . ALA A 1 177 ? -9.375 10.604 32.904 1.00 78.56 177 ALA A C 1
ATOM 1341 O O . ALA A 1 177 ? -8.190 10.437 32.661 1.00 78.56 177 ALA A O 1
ATOM 1342 N N . VAL A 1 178 ? -9.913 10.168 34.046 1.00 78.81 178 VAL A N 1
ATOM 1343 C CA . VAL A 1 178 ? -9.182 9.379 35.049 1.00 78.81 178 VAL A CA 1
ATOM 1344 C C . VAL A 1 178 ? -9.873 8.036 35.208 1.00 78.81 178 VAL A C 1
ATOM 1346 O O . VAL A 1 178 ? -11.056 7.983 35.536 1.00 78.81 178 VAL A O 1
ATOM 1349 N N . ALA A 1 179 ? -9.129 6.956 34.979 1.00 74.88 179 ALA A N 1
ATOM 1350 C CA . ALA A 1 179 ? -9.668 5.608 35.082 1.00 74.88 179 ALA A CA 1
ATOM 1351 C C . ALA A 1 179 ? -9.881 5.177 36.541 1.00 74.88 179 ALA A C 1
ATOM 1353 O O . ALA A 1 179 ? -8.966 5.268 37.367 1.00 74.88 179 ALA A O 1
ATOM 1354 N N . ASP A 1 180 ? -11.067 4.638 36.826 1.00 79.62 180 ASP A N 1
ATOM 1355 C CA . ASP A 1 180 ? -11.411 3.974 38.084 1.00 79.62 180 ASP A CA 1
ATOM 1356 C C . ASP A 1 180 ? -11.552 2.447 37.905 1.00 79.62 180 ASP A C 1
ATOM 1358 O O . ASP A 1 180 ? -11.472 1.898 36.798 1.00 79.62 180 ASP A O 1
ATOM 1362 N N . ALA A 1 181 ? -11.728 1.731 39.019 1.00 79.62 181 ALA A N 1
ATOM 1363 C CA . ALA A 1 181 ? -11.859 0.274 39.016 1.00 79.62 181 ALA A CA 1
ATOM 1364 C C . ALA A 1 181 ? -13.082 -0.216 38.212 1.00 79.62 181 ALA A C 1
ATOM 1366 O O . ALA A 1 181 ? -12.992 -1.229 37.516 1.00 79.62 181 ALA A O 1
ATOM 1367 N N . GLU A 1 182 ? -14.196 0.522 38.257 1.00 81.38 182 GLU A N 1
ATOM 1368 C CA . GLU A 1 182 ? -15.427 0.193 37.528 1.00 81.38 182 GLU A CA 1
ATOM 1369 C C . GLU A 1 182 ? -15.232 0.338 36.007 1.00 81.38 182 GLU A C 1
ATOM 1371 O O . GLU A 1 182 ? -15.636 -0.531 35.230 1.00 81.38 182 GLU A O 1
ATOM 1376 N N . THR A 1 183 ? -14.546 1.399 35.576 1.00 77.38 183 THR A N 1
ATOM 1377 C CA . THR A 1 183 ? -14.150 1.647 34.183 1.00 77.38 183 THR A CA 1
ATOM 1378 C C . THR A 1 183 ? -13.294 0.503 33.667 1.00 77.38 183 THR A C 1
ATOM 1380 O O . THR A 1 183 ? -13.555 -0.040 32.590 1.00 77.38 183 THR A O 1
ATOM 1383 N N . LYS A 1 184 ? -12.300 0.084 34.457 1.00 76.19 184 LYS A N 1
ATOM 1384 C CA . LYS A 1 184 ? -11.417 -1.023 34.095 1.00 76.19 184 LYS A CA 1
ATOM 1385 C C . LYS A 1 184 ? -12.201 -2.318 33.885 1.00 76.19 184 LYS A C 1
ATOM 1387 O O . LYS A 1 184 ? -12.020 -2.964 32.859 1.00 76.19 184 LYS A O 1
ATOM 1392 N N . GLU A 1 185 ? -13.083 -2.697 34.807 1.00 79.12 185 GLU A N 1
ATOM 1393 C CA . GLU A 1 185 ? -13.864 -3.938 34.704 1.00 79.12 185 GLU A CA 1
ATOM 1394 C C . GLU A 1 185 ? -14.792 -3.954 33.478 1.00 79.12 185 GLU A C 1
ATOM 1396 O O . GLU A 1 185 ? -14.805 -4.927 32.713 1.00 79.12 185 GLU A O 1
ATOM 1401 N N . LYS A 1 186 ? -15.517 -2.855 33.236 1.00 79.25 186 LYS A N 1
ATOM 1402 C CA . LYS A 1 186 ? -16.422 -2.722 32.082 1.00 79.25 186 LYS A CA 1
ATOM 1403 C C . LYS A 1 186 ? -15.680 -2.839 30.757 1.00 79.25 186 LYS A C 1
ATOM 1405 O O . LYS A 1 186 ? -16.104 -3.577 29.867 1.00 79.25 186 LYS A O 1
ATOM 1410 N N . VAL A 1 187 ? -14.561 -2.132 30.633 1.00 81.12 187 VAL A N 1
ATOM 1411 C CA . VAL A 1 187 ? -13.754 -2.117 29.410 1.00 81.12 187 VAL A CA 1
ATOM 1412 C C . VAL A 1 187 ? -13.106 -3.477 29.170 1.00 81.12 187 VAL A C 1
ATOM 1414 O O . VAL A 1 187 ? -13.153 -3.988 28.052 1.00 81.12 187 VAL A O 1
ATOM 1417 N N . CYS A 1 188 ? -12.577 -4.109 30.220 1.00 81.62 188 CYS A N 1
ATOM 1418 C CA . CYS A 1 188 ? -12.039 -5.461 30.136 1.00 81.62 188 CYS A CA 1
ATOM 1419 C C . CYS A 1 188 ? -13.081 -6.460 29.620 1.00 81.62 188 CYS A C 1
ATOM 1421 O O . CYS A 1 188 ? -12.804 -7.210 28.684 1.00 81.62 188 CYS A O 1
ATOM 1423 N N . THR A 1 189 ? -14.292 -6.406 30.176 1.00 83.88 189 THR A N 1
ATOM 1424 C CA . THR A 1 189 ? -15.407 -7.270 29.775 1.00 83.88 189 THR A CA 1
ATOM 1425 C C . THR A 1 189 ? -15.809 -7.039 28.317 1.00 83.88 189 THR A C 1
ATOM 1427 O O . THR A 1 189 ? -16.093 -7.993 27.593 1.00 83.88 189 THR A O 1
ATOM 1430 N N . LEU A 1 190 ? -15.833 -5.781 27.866 1.00 85.38 190 LEU A N 1
ATOM 1431 C CA . LEU A 1 190 ? -16.161 -5.429 26.483 1.00 85.38 190 LEU A CA 1
ATOM 1432 C C . LEU A 1 190 ? -15.131 -6.013 25.511 1.00 85.38 190 LEU A C 1
ATOM 1434 O O . LEU A 1 190 ? -15.512 -6.702 24.565 1.00 85.38 190 LEU A O 1
ATOM 1438 N N . VAL A 1 191 ? -13.840 -5.782 25.763 1.00 85.25 191 VAL A N 1
ATOM 1439 C CA . VAL A 1 191 ? -12.752 -6.286 24.909 1.00 85.25 191 VAL A CA 1
ATOM 1440 C C . VAL A 1 191 ? -12.788 -7.813 24.831 1.00 85.25 191 VAL A C 1
ATOM 1442 O O . VAL A 1 191 ? -12.740 -8.372 23.738 1.00 85.25 191 VAL A O 1
ATOM 1445 N N . GLU A 1 192 ? -12.968 -8.497 25.963 1.00 85.50 192 GLU A N 1
ATOM 1446 C CA . GLU A 1 192 ? -13.060 -9.961 26.004 1.00 85.50 192 GLU A CA 1
ATOM 1447 C C . GLU A 1 192 ? -14.256 -10.494 25.208 1.00 85.50 192 GLU A C 1
ATOM 1449 O O . GLU A 1 192 ? -14.106 -11.441 24.436 1.00 85.50 192 GLU A O 1
ATOM 1454 N N . ARG A 1 193 ? -15.432 -9.863 25.317 1.00 86.25 193 ARG A N 1
ATOM 1455 C CA . ARG A 1 193 ? -16.616 -10.247 24.529 1.00 86.25 193 ARG A CA 1
ATOM 1456 C C . ARG A 1 193 ? -16.401 -10.077 23.031 1.00 86.25 193 ARG A C 1
ATOM 1458 O O . ARG A 1 193 ? -16.836 -10.934 22.260 1.00 86.25 193 ARG A O 1
ATOM 1465 N N . VAL A 1 194 ? -15.739 -8.996 22.620 1.00 86.06 194 VAL A N 1
ATOM 1466 C CA . VAL A 1 194 ? -15.413 -8.746 21.211 1.00 86.06 194 VAL A CA 1
ATOM 1467 C C . VAL A 1 194 ? -14.457 -9.816 20.695 1.00 86.06 194 VAL A C 1
ATOM 1469 O O . VAL A 1 194 ? -14.748 -10.441 19.680 1.00 86.06 194 VAL A O 1
ATOM 1472 N N . LEU A 1 195 ? -13.368 -10.095 21.413 1.00 83.31 195 LEU A N 1
ATOM 1473 C CA . LEU A 1 195 ? -12.376 -11.096 21.009 1.00 83.31 195 LEU A CA 1
ATOM 1474 C C . LEU A 1 195 ? -12.961 -12.510 20.942 1.00 83.31 195 LEU A C 1
ATOM 1476 O O . LEU A 1 195 ? -12.695 -13.240 19.988 1.00 83.31 195 LEU A O 1
ATOM 1480 N N . VAL A 1 196 ? -13.796 -12.888 21.916 1.00 85.69 196 VAL A N 1
ATOM 1481 C CA . VAL A 1 196 ? -14.515 -14.171 21.886 1.00 85.69 196 VAL A CA 1
ATOM 1482 C C . VAL A 1 196 ? -15.437 -14.238 20.670 1.00 85.69 196 VAL A C 1
ATOM 1484 O O . VAL A 1 196 ? -15.373 -15.207 19.923 1.00 85.69 196 VAL A O 1
ATOM 1487 N N . SER A 1 197 ? -16.212 -13.186 20.402 1.00 84.25 197 SER A N 1
ATOM 1488 C CA . SER A 1 197 ? -17.131 -13.150 19.256 1.00 84.25 197 SER A CA 1
ATOM 1489 C C . SER A 1 197 ? -16.404 -13.188 17.906 1.00 84.25 197 SER A C 1
ATOM 1491 O O . SER A 1 197 ? -16.888 -13.820 16.970 1.00 84.25 197 SER A O 1
ATOM 1493 N N . LEU A 1 198 ? -15.242 -12.535 17.790 1.00 83.25 198 LEU A N 1
ATOM 1494 C CA . LEU A 1 198 ? -14.390 -12.603 16.597 1.00 83.25 198 LEU A CA 1
ATOM 1495 C C . LEU A 1 198 ? -13.856 -14.027 16.383 1.00 83.25 198 LEU A C 1
ATOM 1497 O O . LEU A 1 198 ? -13.895 -14.543 15.267 1.00 83.25 198 LEU A O 1
ATOM 1501 N N . ARG A 1 199 ? -13.412 -14.684 17.461 1.00 82.75 199 ARG A N 1
ATOM 1502 C CA . ARG A 1 199 ? -12.920 -16.067 17.422 1.00 82.75 199 ARG A CA 1
ATOM 1503 C C . ARG A 1 199 ? -14.022 -17.064 17.065 1.00 82.75 199 ARG A C 1
ATOM 1505 O O . ARG A 1 199 ? -13.778 -17.959 16.264 1.00 82.75 199 ARG A O 1
ATOM 1512 N N . ASP A 1 200 ? -15.215 -16.907 17.631 1.00 83.44 200 ASP A N 1
ATOM 1513 C CA . ASP A 1 200 ? -16.356 -17.802 17.394 1.00 83.44 200 ASP A CA 1
ATOM 1514 C C . ASP A 1 200 ? -16.864 -17.725 15.942 1.00 83.44 200 ASP A C 1
ATOM 1516 O O . ASP A 1 200 ? -17.472 -18.670 15.445 1.00 83.44 200 ASP A O 1
ATOM 1520 N N . ARG A 1 201 ? -16.577 -16.620 15.240 1.00 76.19 201 ARG A N 1
ATOM 1521 C CA . ARG A 1 201 ? -16.839 -16.441 13.801 1.00 76.19 201 ARG A CA 1
ATOM 1522 C C . ARG A 1 201 ? -15.697 -16.927 12.898 1.00 76.19 201 ARG A C 1
ATOM 1524 O O . ARG A 1 201 ? -15.750 -16.699 11.695 1.00 76.19 201 ARG A O 1
ATOM 1531 N N . GLU A 1 202 ? -14.674 -17.571 13.464 1.00 70.19 202 GLU A N 1
ATOM 1532 C CA . GLU A 1 202 ? -13.460 -18.026 12.765 1.00 70.19 202 GLU A CA 1
ATOM 1533 C C . GLU A 1 202 ? -12.684 -16.896 12.064 1.00 70.19 202 GLU A C 1
ATOM 1535 O O . GLU A 1 202 ? -11.935 -17.119 11.110 1.00 70.19 202 GLU A O 1
ATOM 1540 N N . TRP A 1 203 ? -12.826 -15.656 12.535 1.00 69.00 203 TRP A N 1
ATOM 1541 C CA . TRP A 1 203 ? -12.071 -14.539 11.982 1.00 69.00 203 TRP A CA 1
ATOM 1542 C C . TRP A 1 203 ? -10.689 -14.496 12.630 1.00 69.00 203 TRP A C 1
ATOM 1544 O O . TRP A 1 203 ? -10.547 -14.263 13.830 1.00 69.00 203 TRP A O 1
ATOM 1554 N N . TYR A 1 204 ? -9.647 -14.730 11.828 1.00 58.56 204 TYR A N 1
ATOM 1555 C CA . TYR A 1 204 ? -8.250 -14.728 12.268 1.00 58.56 204 TYR A CA 1
ATOM 1556 C C . TYR A 1 204 ? -7.724 -13.303 12.511 1.00 58.56 204 TYR A C 1
ATOM 1558 O O . TYR A 1 204 ? -6.798 -12.846 11.845 1.00 58.56 204 TYR A O 1
ATOM 1566 N N . VAL A 1 205 ? -8.298 -12.591 13.479 1.00 60.84 205 VAL A N 1
ATOM 1567 C CA . VAL A 1 205 ? -7.724 -11.346 13.999 1.00 60.84 205 VAL A CA 1
ATOM 1568 C C . VAL A 1 205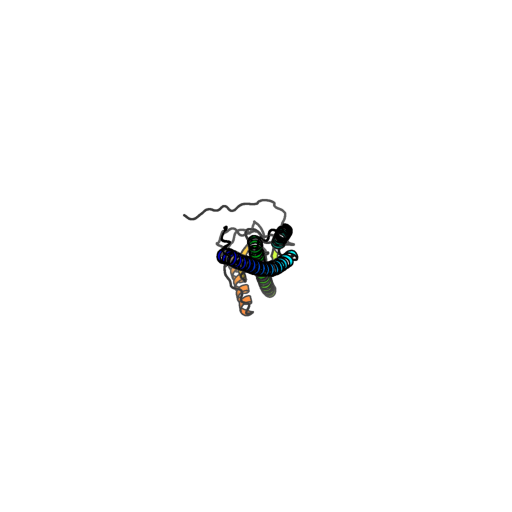 ? -6.680 -11.722 15.046 1.00 60.84 205 VAL A C 1
ATOM 1570 O O . VAL A 1 205 ? -7.002 -12.320 16.073 1.00 60.84 205 VAL A O 1
ATOM 1573 N N . ARG A 1 206 ? -5.406 -11.417 14.784 1.00 58.47 206 ARG A N 1
ATOM 1574 C CA . ARG A 1 206 ? -4.332 -11.657 15.756 1.00 58.47 206 ARG A CA 1
ATOM 1575 C C . ARG A 1 206 ? -4.313 -10.506 16.760 1.00 58.47 206 ARG A C 1
ATOM 1577 O O . ARG A 1 206 ? -3.928 -9.391 16.421 1.00 58.47 206 ARG A O 1
ATOM 1584 N N . GLU A 1 207 ? -4.729 -10.764 17.996 1.00 56.38 207 GLU A N 1
ATOM 1585 C CA . GLU A 1 207 ? -4.559 -9.805 19.091 1.00 56.38 207 GLU A CA 1
ATOM 1586 C C . GLU A 1 207 ? -3.058 -9.613 19.352 1.00 56.38 207 GLU A C 1
ATOM 1588 O O . GLU A 1 207 ? -2.343 -10.581 19.616 1.00 56.38 207 GLU A O 1
ATOM 1593 N N . LYS A 1 208 ? -2.559 -8.378 19.231 1.00 53.81 208 LYS A N 1
ATOM 1594 C CA . LYS A 1 208 ? -1.130 -8.078 19.429 1.00 53.81 208 LYS A CA 1
ATOM 1595 C C . LYS A 1 208 ? -0.881 -7.301 20.713 1.00 53.81 208 LYS A C 1
ATOM 1597 O O . LYS A 1 208 ? 0.070 -7.614 21.421 1.00 53.81 208 LYS A O 1
ATOM 1602 N N . TYR A 1 209 ? -1.728 -6.315 21.027 1.00 58.25 209 TYR A N 1
ATOM 1603 C CA . TYR A 1 209 ? -1.544 -5.467 2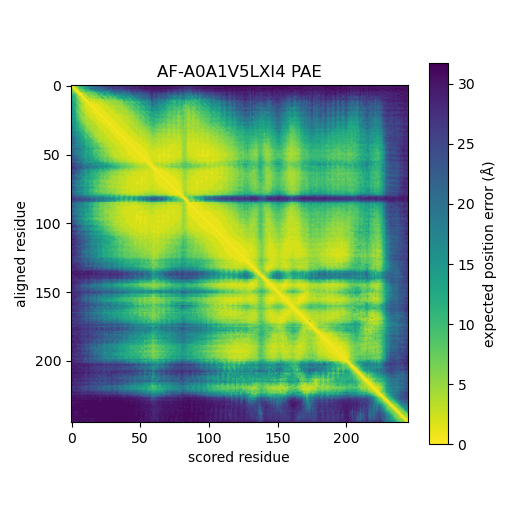2.204 1.00 58.25 209 TYR A CA 1
ATOM 1604 C C . TYR A 1 209 ? -2.868 -4.997 22.810 1.00 58.25 209 TYR A C 1
ATOM 1606 O O . TYR A 1 209 ? -3.672 -4.331 22.156 1.00 58.25 209 TYR A O 1
ATOM 1614 N N . ARG A 1 210 ? -3.019 -5.258 24.111 1.00 57.94 210 ARG A N 1
ATOM 1615 C CA . ARG A 1 210 ? -4.021 -4.645 24.985 1.00 57.94 210 ARG A CA 1
ATOM 1616 C C . ARG A 1 210 ? -3.326 -3.587 25.836 1.00 57.94 210 ARG A C 1
ATOM 1618 O O . ARG A 1 210 ? -2.468 -3.933 26.652 1.00 57.94 210 ARG A O 1
ATOM 1625 N N . ILE A 1 211 ? -3.676 -2.310 25.670 1.00 61.38 211 ILE A N 1
ATOM 1626 C CA . ILE A 1 211 ? -3.192 -1.277 26.595 1.00 61.38 211 ILE A CA 1
ATOM 1627 C C . ILE A 1 211 ? -3.879 -1.517 27.939 1.00 61.38 211 ILE A C 1
ATOM 1629 O O . ILE A 1 211 ? -5.103 -1.455 28.058 1.00 61.38 211 ILE A O 1
ATOM 1633 N N . THR A 1 212 ? -3.084 -1.867 28.949 1.00 59.75 212 THR A N 1
ATOM 1634 C CA . THR A 1 212 ? -3.593 -2.121 30.297 1.00 59.75 212 THR A CA 1
ATOM 1635 C C . THR A 1 212 ? -3.617 -0.812 31.061 1.00 59.75 212 THR A C 1
ATOM 1637 O O . THR A 1 212 ? -2.570 -0.333 31.482 1.00 59.75 212 THR A O 1
ATOM 1640 N N . VAL A 1 213 ? -4.811 -0.267 31.265 1.00 60.41 213 VAL A N 1
ATOM 1641 C CA . VAL A 1 213 ? -4.993 0.963 32.038 1.00 60.41 213 VAL A CA 1
ATOM 1642 C C . VAL A 1 213 ? -4.802 0.685 33.527 1.00 60.41 213 VAL A C 1
ATOM 1644 O O . VAL A 1 213 ? -5.400 -0.245 34.094 1.00 60.41 213 VAL A O 1
ATOM 1647 N N . LYS A 1 214 ? -3.944 1.483 34.165 1.00 69.38 214 LYS A N 1
ATOM 1648 C CA . LYS A 1 214 ? -3.770 1.498 35.620 1.00 69.38 214 LYS A CA 1
ATOM 1649 C C . LYS A 1 214 ? -4.784 2.447 36.253 1.00 69.38 214 LYS A C 1
ATOM 1651 O O . LYS A 1 214 ? -5.199 3.438 35.662 1.00 69.38 214 LYS A O 1
ATOM 1656 N N . GLU A 1 215 ? -5.195 2.135 37.475 1.00 67.12 215 GLU A N 1
ATOM 1657 C CA . GLU A 1 215 ? -6.049 3.041 38.245 1.00 67.12 215 GLU A CA 1
ATOM 1658 C C . GLU A 1 215 ? -5.332 4.385 38.446 1.00 67.12 215 GLU A C 1
ATOM 1660 O O . GLU A 1 215 ? -4.137 4.411 38.751 1.00 67.12 215 GLU A O 1
ATOM 1665 N N . GLY A 1 216 ? -6.046 5.493 38.232 1.00 61.31 216 GLY A N 1
ATOM 1666 C CA . GLY A 1 216 ? -5.478 6.843 38.302 1.00 61.31 216 GLY A CA 1
ATOM 1667 C C . GLY A 1 216 ? -4.735 7.309 37.042 1.00 61.31 216 GLY A C 1
ATOM 1668 O O . GLY A 1 216 ? -4.258 8.443 37.012 1.00 61.31 216 GLY A O 1
ATOM 1669 N N . GLU A 1 217 ? -4.640 6.478 36.001 1.00 76.00 217 GLU A N 1
ATOM 1670 C CA . GLU A 1 217 ? -4.048 6.861 34.717 1.00 76.00 217 GLU A CA 1
ATOM 1671 C C . GLU A 1 217 ? -4.976 7.793 33.927 1.00 76.00 217 GLU A C 1
ATOM 1673 O O . GLU A 1 217 ? -6.207 7.681 33.994 1.00 76.00 217 GLU A O 1
ATOM 1678 N N . ARG A 1 218 ? -4.370 8.731 33.185 1.00 74.38 218 ARG A N 1
ATOM 1679 C CA . ARG A 1 218 ? -5.110 9.652 32.325 1.00 74.38 218 ARG A CA 1
ATOM 1680 C C . ARG A 1 218 ? -5.499 8.973 31.016 1.00 74.38 218 ARG A C 1
ATOM 1682 O O . ARG A 1 218 ? -4.637 8.496 30.289 1.00 74.38 218 ARG A O 1
ATOM 1689 N N . LEU A 1 219 ? -6.791 8.981 30.718 1.00 78.19 219 LEU A N 1
ATOM 1690 C CA . LEU A 1 219 ? -7.369 8.461 29.486 1.00 78.19 219 LEU A CA 1
ATOM 1691 C C . LEU A 1 219 ? -7.300 9.503 28.367 1.00 78.19 219 LEU A C 1
ATOM 1693 O O . LEU A 1 219 ? -7.430 10.705 28.615 1.00 78.19 219 LEU A O 1
ATOM 1697 N N . GLN A 1 220 ? -7.170 9.034 27.126 1.00 79.31 220 GLN A N 1
ATOM 1698 C CA . GLN A 1 220 ? -7.342 9.889 25.958 1.00 79.31 220 GLN A CA 1
ATOM 1699 C C . GLN A 1 220 ? -8.800 10.359 25.881 1.00 79.31 220 GLN A C 1
ATOM 1701 O O . GLN A 1 220 ? -9.726 9.547 25.920 1.00 79.31 220 GLN A O 1
ATOM 1706 N N . VAL A 1 221 ? -9.008 11.672 25.772 1.00 79.06 221 VAL A N 1
ATOM 1707 C CA . VAL A 1 221 ? -10.342 12.256 25.595 1.00 79.06 221 VAL A CA 1
ATOM 1708 C C . VAL A 1 221 ? -10.682 12.275 24.108 1.00 79.06 221 VAL A C 1
ATOM 1710 O O . VAL A 1 221 ? -9.916 12.804 23.306 1.00 79.06 221 VAL A O 1
ATOM 1713 N N . VAL A 1 222 ? -11.827 11.700 23.744 1.00 78.56 222 VAL A N 1
ATOM 1714 C CA . VAL A 1 222 ? -12.287 11.565 22.361 1.00 78.56 222 VAL A CA 1
ATOM 1715 C C . VAL A 1 222 ? -13.668 12.187 22.193 1.00 78.56 222 VAL A C 1
ATOM 1717 O O . VAL A 1 222 ? -14.628 11.805 22.861 1.00 78.56 222 VAL A O 1
ATOM 1720 N N . THR A 1 223 ? -13.790 13.105 21.235 1.00 76.25 223 THR A N 1
ATOM 1721 C CA . THR A 1 223 ? -15.070 13.719 20.864 1.00 76.25 223 THR A CA 1
ATOM 1722 C C . THR A 1 223 ? -15.804 12.853 19.841 1.00 76.25 223 THR A C 1
ATOM 1724 O O . THR A 1 223 ? -15.298 12.597 18.748 1.00 76.25 223 THR A O 1
ATOM 1727 N N . LEU A 1 224 ? -17.020 12.413 20.177 1.00 74.06 224 LEU A N 1
ATOM 1728 C CA . LEU A 1 224 ? -17.860 11.625 19.272 1.00 74.06 224 LEU A CA 1
ATOM 1729 C C . LEU A 1 224 ? -18.645 12.534 18.303 1.00 74.06 224 LEU A C 1
ATOM 1731 O O . LEU A 1 224 ? -19.229 13.528 18.742 1.00 74.06 224 LEU A O 1
ATOM 1735 N N . PRO A 1 225 ? -18.744 12.190 17.005 1.00 64.12 225 PRO A N 1
ATOM 1736 C CA . PRO A 1 225 ? -19.563 12.945 16.058 1.00 64.12 225 PRO A CA 1
ATOM 1737 C C . PRO A 1 225 ? -21.048 12.902 16.458 1.00 64.12 225 PRO A C 1
ATOM 1739 O O . PRO A 1 225 ? -21.606 11.832 16.694 1.00 64.12 225 PRO A O 1
ATOM 1742 N N . GLY A 1 226 ? -21.690 14.072 16.544 1.00 56.12 226 GLY A N 1
ATOM 1743 C CA . GLY A 1 226 ? -23.104 14.214 16.929 1.00 56.12 226 GLY A CA 1
ATOM 1744 C C . GLY A 1 226 ? -23.367 14.344 18.434 1.00 56.12 226 GLY A C 1
ATOM 1745 O O . GLY A 1 226 ? -24.517 14.520 18.832 1.00 56.12 226 GLY A O 1
ATOM 1746 N N . ARG A 1 227 ? -22.323 14.300 19.272 1.00 52.69 227 ARG A N 1
ATOM 1747 C CA . ARG A 1 227 ? -22.401 14.612 20.703 1.00 52.69 227 ARG A CA 1
ATOM 1748 C C . ARG A 1 227 ? -21.812 16.010 20.908 1.00 52.69 227 ARG A C 1
ATOM 1750 O O . ARG A 1 227 ? -20.599 16.168 20.977 1.00 52.69 227 ARG A O 1
ATOM 1757 N N . GLU A 1 228 ? -22.664 17.034 20.918 1.00 37.50 228 GLU A N 1
ATOM 1758 C CA . GLU A 1 228 ? -22.241 18.378 21.325 1.00 37.50 228 GLU A CA 1
ATOM 1759 C C . GLU A 1 228 ? -21.886 18.336 22.816 1.00 37.50 228 GLU A C 1
ATOM 1761 O O . GLU A 1 228 ? -22.768 18.242 23.670 1.00 37.50 228 GLU A O 1
ATOM 1766 N N . GLU A 1 229 ? -20.595 18.387 23.136 1.00 42.81 229 GLU A N 1
ATOM 1767 C CA . GLU A 1 229 ? -20.153 18.864 24.443 1.00 42.81 229 GLU A CA 1
ATOM 1768 C C . GLU A 1 229 ? -19.876 20.371 24.354 1.00 42.81 229 GLU A C 1
ATOM 1770 O O . GLU A 1 229 ? -19.405 20.855 23.318 1.00 42.81 229 GLU A O 1
ATOM 1775 N N . PRO A 1 230 ? -20.216 21.142 25.404 1.00 34.59 230 PRO A N 1
ATOM 1776 C CA . PRO A 1 230 ? -20.036 22.585 25.404 1.00 34.59 230 PRO A CA 1
ATOM 1777 C C . PRO A 1 230 ? -18.559 22.909 25.189 1.00 34.59 230 PRO A C 1
ATOM 1779 O O . PRO A 1 230 ? -17.691 22.381 25.876 1.00 34.59 230 PRO A O 1
ATOM 1782 N N . ALA A 1 231 ? -18.289 23.787 24.224 1.00 36.19 231 ALA A N 1
ATOM 1783 C CA . ALA A 1 231 ? -16.947 24.207 23.865 1.00 36.19 231 ALA A CA 1
ATOM 1784 C C . ALA A 1 231 ? -16.186 24.756 25.083 1.00 36.19 231 ALA A C 1
ATOM 1786 O O . ALA A 1 231 ? -16.362 25.909 25.475 1.00 36.19 231 ALA A O 1
ATOM 1787 N N . THR A 1 232 ? -15.285 23.951 25.635 1.00 34.91 232 THR A N 1
ATOM 1788 C CA . THR A 1 232 ? -14.132 24.438 26.387 1.00 34.91 232 THR A CA 1
ATOM 1789 C C . THR A 1 232 ? -12.891 24.165 25.559 1.00 34.91 232 THR A C 1
ATOM 1791 O O . THR A 1 232 ? -12.474 23.030 25.355 1.00 34.91 232 THR A O 1
ATOM 1794 N N . ALA A 1 233 ? -12.356 25.249 25.008 1.00 37.34 233 ALA A N 1
ATOM 1795 C CA . ALA A 1 233 ? -11.064 25.297 24.357 1.00 37.34 233 ALA A CA 1
ATOM 1796 C C . ALA A 1 233 ? -9.918 25.009 25.346 1.00 37.34 233 ALA A C 1
ATOM 1798 O O . ALA A 1 233 ? -10.060 25.274 26.539 1.00 37.34 233 ALA A O 1
ATOM 1799 N N . ALA A 1 234 ? -8.764 24.642 24.768 1.00 32.56 234 ALA A N 1
ATOM 1800 C CA . ALA A 1 234 ? -7.430 24.442 25.360 1.00 32.56 234 ALA A CA 1
ATOM 1801 C C . ALA A 1 234 ? -7.155 23.000 25.837 1.00 32.56 234 ALA A C 1
ATOM 1803 O O . ALA A 1 234 ? -7.969 22.419 26.523 1.00 32.56 234 ALA A O 1
ATOM 1804 N N . ALA A 1 235 ? -6.026 22.354 25.545 1.00 33.19 235 ALA A N 1
ATOM 1805 C CA . ALA A 1 235 ? -4.799 22.795 24.895 1.00 33.19 235 ALA A CA 1
ATOM 1806 C C . ALA A 1 235 ? -4.092 21.597 24.246 1.00 33.19 235 ALA A C 1
ATOM 1808 O O . ALA A 1 235 ? -4.107 20.488 24.773 1.00 33.19 235 ALA A O 1
ATOM 1809 N N . ALA A 1 236 ? -3.375 21.865 23.156 1.00 41.72 236 ALA A N 1
ATOM 1810 C CA . ALA A 1 236 ? -2.224 21.065 22.775 1.00 41.72 236 ALA A CA 1
ATOM 1811 C C . ALA A 1 236 ? -1.284 20.932 23.988 1.00 41.72 236 ALA A C 1
ATOM 1813 O O . ALA A 1 236 ? -0.769 21.937 24.480 1.00 41.72 236 ALA A O 1
ATOM 1814 N N . GLN A 1 237 ? -1.059 19.712 24.472 1.00 34.53 237 GLN A N 1
ATOM 1815 C CA . GLN A 1 237 ? 0.045 19.421 25.381 1.00 34.53 237 GLN A CA 1
ATOM 1816 C C . GLN A 1 237 ? 0.843 18.246 24.828 1.00 34.53 237 GLN A C 1
ATOM 1818 O O . GLN A 1 237 ? 0.405 17.099 24.826 1.00 34.53 237 GLN A O 1
ATOM 1823 N N . GLN A 1 238 ? 2.023 18.602 24.318 1.00 38.59 238 GLN A N 1
ATOM 1824 C CA . GLN A 1 238 ? 3.151 17.715 24.083 1.00 38.59 238 GLN A CA 1
ATOM 1825 C C . GLN A 1 238 ? 3.352 16.826 25.313 1.00 38.59 238 GLN A C 1
ATOM 1827 O O . GLN A 1 238 ? 3.639 17.342 26.394 1.00 38.59 238 GLN A O 1
ATOM 1832 N N . TYR A 1 239 ? 3.273 15.507 25.151 1.00 33.97 239 TYR A N 1
ATOM 1833 C CA . TYR A 1 239 ? 3.883 14.608 26.122 1.00 33.97 239 TYR A CA 1
ATOM 1834 C C . TYR A 1 239 ? 5.336 14.381 25.712 1.00 33.97 239 TYR A C 1
ATOM 1836 O O . TYR A 1 239 ? 5.657 13.739 24.714 1.00 33.97 239 TYR A O 1
ATOM 1844 N N . MET A 1 240 ? 6.200 15.042 26.480 1.00 28.23 240 MET A N 1
ATOM 1845 C CA . MET A 1 240 ? 7.640 14.852 26.530 1.00 28.23 240 MET A CA 1
ATOM 1846 C C . MET A 1 240 ? 8.002 13.381 26.765 1.00 28.23 240 MET A C 1
ATOM 1848 O O . MET A 1 240 ? 7.438 12.722 27.637 1.00 28.23 240 MET A O 1
ATOM 1852 N N . LYS A 1 241 ? 9.041 12.939 26.047 1.00 33.47 241 LYS A N 1
ATOM 1853 C CA . LYS A 1 241 ? 9.997 11.917 26.498 1.00 33.47 241 LYS A CA 1
ATOM 1854 C C . LYS A 1 241 ? 10.518 12.238 27.901 1.00 33.47 241 LYS A C 1
ATOM 1856 O O . LYS A 1 241 ? 10.918 13.382 28.092 1.00 33.47 241 LYS A O 1
ATOM 1861 N N . VAL A 1 242 ? 10.617 11.222 28.761 1.00 29.42 242 VAL A N 1
ATOM 1862 C CA . VAL A 1 242 ? 11.709 10.942 29.729 1.00 29.42 242 VAL A CA 1
ATOM 1863 C C . VAL A 1 242 ? 11.537 9.452 30.091 1.00 29.42 242 VAL A C 1
ATOM 1865 O O . VAL A 1 242 ? 10.494 9.101 30.634 1.00 29.42 242 VAL A O 1
ATOM 1868 N N . ASP A 1 243 ? 12.276 8.499 29.519 1.00 32.66 243 ASP A N 1
ATOM 1869 C CA . ASP A 1 243 ? 13.685 8.061 29.691 1.00 32.66 243 ASP A CA 1
ATOM 1870 C C . ASP A 1 243 ? 13.770 6.838 30.615 1.00 32.66 243 ASP A C 1
ATOM 1872 O O . ASP A 1 243 ? 13.173 6.832 31.686 1.00 32.66 243 ASP A O 1
ATOM 1876 N N . ASP A 1 244 ? 14.578 5.851 30.217 1.00 26.14 244 ASP A N 1
ATOM 1877 C CA . ASP A 1 244 ? 15.216 4.915 31.143 1.00 26.14 244 ASP A CA 1
ATOM 1878 C C . ASP A 1 244 ? 16.679 4.675 30.710 1.00 26.14 244 ASP A C 1
ATOM 1880 O O . ASP A 1 244 ? 16.936 4.105 29.649 1.00 26.14 244 ASP A O 1
ATOM 1884 N N . VAL A 1 245 ? 17.574 5.112 31.613 1.00 32.38 245 VAL A N 1
ATOM 1885 C CA . VAL A 1 245 ? 19.002 4.783 31.865 1.00 32.38 245 VAL A CA 1
ATOM 1886 C C . VAL A 1 245 ? 20.071 5.203 30.851 1.00 32.38 245 VAL A C 1
ATOM 1888 O O . VAL A 1 245 ? 20.221 4.562 29.790 1.00 32.38 245 VAL A O 1
#

Mean predicted aligned error: 12.95 Å

Solvent-accessible surface area (backbone atoms only — not comparable to full-atom values): 13963 Å² total; per-residue (Å²): 135,83,85,81,61,66,67,64,57,51,52,52,53,51,54,50,51,53,49,52,51,49,53,50,48,56,51,50,54,53,50,54,50,51,51,51,53,52,52,51,48,52,54,50,51,52,53,33,50,53,46,32,53,57,35,50,69,43,78,89,50,55,68,57,14,55,53,23,50,52,51,50,54,52,51,52,51,52,64,69,67,72,58,89,51,62,66,62,52,46,54,53,33,53,52,38,49,52,52,43,53,52,50,52,50,53,51,52,18,50,53,42,19,52,52,53,48,52,52,53,48,54,52,41,47,74,74,70,38,59,73,45,81,36,75,39,73,82,96,41,83,58,63,26,43,34,35,50,76,53,100,47,37,29,39,35,40,36,55,40,57,88,39,29,44,36,42,42,64,28,7,58,40,81,94,45,19,55,40,45,72,67,57,50,53,54,51,51,52,51,54,51,53,49,54,51,54,40,50,77,68,70,47,88,64,47,79,72,48,74,67,78,84,52,77,71,37,77,37,53,65,47,81,55,90,93,60,88,69,84,90,72,83,84,74,94,71,85,81,74,90,82,87,85,135

Nearest PDB structures (foldseek):
  8trh-assembly1_0  TM=2.566E-01  e=1.505E-01  Homo sapiens
  7lbm-assembly1_n  TM=2.451E-01  e=2.650E-01  Homo sapiens

Sequence (245 aa):
MLARNPDVAGQGVSLLRERIHREAQLQADRREQRAKDAEEMRLLVGDTLAKLQALATQTVLPDYRAQAEALLAALANALATAEDDLERVRGMADEAAQLYDNCRRALEEQAVSAYISEQVREVLLSLGYQVSMVPGQGESDSPALVAAADGRVGVSFHTDGAGHLKTEVVAFSEQHAVADAETKEKVCTLVERVLVSLRDREWYVREKYRITVKEGERLQVVTLPGREEPATAAAAQQYMKVDDV